Protein AF-A0A534QCD4-F1 (afdb_monomer_lite)

Structure (mmCIF, N/CA/C/O backbone):
data_AF-A0A534QCD4-F1
#
_entry.id   AF-A0A534QCD4-F1
#
loop_
_atom_site.group_PDB
_atom_site.id
_atom_site.type_symbol
_atom_site.label_atom_id
_atom_site.label_alt_id
_atom_site.label_comp_id
_atom_site.label_asym_id
_atom_site.label_entity_id
_atom_site.label_seq_id
_atom_site.pdbx_PDB_ins_code
_atom_site.Cartn_x
_atom_site.Cartn_y
_atom_site.Cartn_z
_atom_site.occupancy
_atom_site.B_iso_or_equiv
_atom_site.auth_seq_id
_atom_site.auth_comp_id
_atom_site.auth_asym_id
_atom_site.auth_atom_id
_atom_site.pdbx_PDB_model_num
ATOM 1 N N . MET A 1 1 ? -9.495 -13.704 -0.890 1.00 83.25 1 MET A N 1
ATOM 2 C CA . MET A 1 1 ? -10.058 -12.850 -1.967 1.00 83.25 1 MET A CA 1
ATOM 3 C C . MET A 1 1 ? -9.094 -12.820 -3.148 1.00 83.25 1 MET A C 1
ATOM 5 O O . MET A 1 1 ? -7.897 -12.696 -2.903 1.00 83.25 1 MET A O 1
ATOM 9 N N . ASP A 1 2 ? -9.576 -12.937 -4.387 1.00 89.25 2 ASP A N 1
ATOM 10 C CA . ASP A 1 2 ? -8.718 -12.873 -5.585 1.00 89.25 2 ASP A CA 1
ATOM 11 C C . ASP A 1 2 ? -8.268 -11.439 -5.867 1.00 89.25 2 ASP A C 1
ATOM 13 O O . ASP A 1 2 ? -8.941 -10.488 -5.475 1.00 89.25 2 ASP A O 1
ATOM 17 N N . THR A 1 3 ? -7.109 -11.263 -6.497 1.00 93.19 3 THR A N 1
ATOM 18 C CA . THR A 1 3 ? -6.579 -9.933 -6.830 1.00 93.19 3 THR A CA 1
ATOM 19 C C . THR A 1 3 ? -7.400 -9.290 -7.950 1.00 93.19 3 THR A C 1
ATOM 21 O O . THR A 1 3 ? -7.824 -9.956 -8.890 1.00 93.19 3 THR A O 1
ATOM 24 N N . HIS A 1 4 ? -7.664 -7.986 -7.848 1.00 93.94 4 HIS A N 1
ATOM 25 C CA . HIS A 1 4 ? -8.436 -7.267 -8.856 1.00 93.94 4 HIS A CA 1
ATOM 26 C C . HIS A 1 4 ? -7.704 -7.271 -10.216 1.00 93.94 4 HIS A C 1
ATOM 28 O O . HIS A 1 4 ? -6.524 -6.906 -10.253 1.00 93.94 4 HIS A O 1
ATOM 34 N N . PRO A 1 5 ? -8.386 -7.537 -11.352 1.00 93.44 5 PRO A N 1
ATOM 35 C CA . PRO A 1 5 ? -7.742 -7.691 -12.664 1.00 93.44 5 PRO A CA 1
ATOM 36 C C . PRO A 1 5 ? -6.856 -6.516 -13.096 1.00 93.44 5 PRO A C 1
ATOM 38 O O . PRO A 1 5 ? -5.849 -6.701 -13.772 1.00 93.44 5 PRO A O 1
ATOM 41 N N . LEU A 1 6 ? -7.212 -5.287 -12.709 1.00 93.25 6 LEU A N 1
ATOM 42 C CA . LEU A 1 6 ? -6.382 -4.103 -12.963 1.00 93.25 6 LEU A CA 1
ATOM 43 C C . LEU A 1 6 ? -4.993 -4.199 -12.308 1.00 93.25 6 LEU A C 1
ATOM 45 O O . LEU A 1 6 ? -4.007 -3.803 -12.921 1.00 93.25 6 LEU A O 1
ATOM 49 N N . ILE A 1 7 ? -4.909 -4.719 -11.081 1.00 95.31 7 ILE A N 1
ATOM 50 C CA . ILE A 1 7 ? -3.637 -4.883 -10.369 1.00 95.31 7 ILE A CA 1
ATOM 51 C C . ILE A 1 7 ? -2.776 -5.913 -11.107 1.00 95.31 7 ILE A C 1
ATOM 53 O O . ILE A 1 7 ? -1.597 -5.656 -11.346 1.00 95.31 7 ILE A O 1
ATOM 57 N N . ASP A 1 8 ? -3.375 -7.028 -11.532 1.00 94.25 8 ASP A N 1
ATOM 58 C CA . ASP A 1 8 ? -2.671 -8.068 -12.288 1.00 94.25 8 ASP A CA 1
ATOM 59 C C . ASP A 1 8 ? -2.169 -7.546 -13.637 1.00 94.25 8 ASP A C 1
ATOM 61 O O . ASP A 1 8 ? -1.022 -7.798 -14.002 1.00 94.25 8 ASP A O 1
ATOM 65 N N . ARG A 1 9 ? -2.972 -6.740 -14.349 1.00 93.69 9 ARG A N 1
ATOM 66 C CA . ARG A 1 9 ? -2.535 -6.073 -15.588 1.00 93.69 9 ARG A CA 1
ATOM 67 C C . ARG A 1 9 ? -1.355 -5.133 -15.353 1.00 93.69 9 ARG A C 1
ATOM 69 O O . ARG A 1 9 ? -0.416 -5.139 -16.144 1.00 93.69 9 ARG A O 1
ATOM 76 N N . ILE A 1 10 ? -1.381 -4.342 -14.278 1.00 94.31 10 ILE A N 1
ATOM 77 C CA . ILE A 1 10 ? -0.271 -3.444 -13.919 1.00 94.31 10 ILE A CA 1
ATOM 78 C C . ILE A 1 10 ? 0.995 -4.254 -13.620 1.00 94.31 10 ILE A C 1
ATOM 80 O O . ILE A 1 10 ? 2.059 -3.931 -14.143 1.00 94.31 10 ILE A O 1
ATOM 84 N N . ALA A 1 11 ? 0.887 -5.308 -12.809 1.00 94.50 11 ALA A N 1
ATOM 85 C CA . ALA A 1 11 ? 2.018 -6.163 -12.463 1.00 94.50 11 ALA A CA 1
ATOM 86 C C . ALA A 1 11 ? 2.599 -6.861 -13.704 1.00 94.50 11 ALA A C 1
ATOM 88 O O . ALA A 1 11 ? 3.801 -6.788 -13.945 1.00 94.50 11 ALA A O 1
ATOM 89 N N . ALA A 1 12 ? 1.752 -7.461 -14.545 1.00 93.19 12 ALA A N 1
ATOM 90 C CA . ALA A 1 12 ? 2.178 -8.106 -15.785 1.00 93.19 12 ALA A CA 1
ATOM 91 C C . ALA A 1 12 ? 2.895 -7.126 -16.727 1.00 93.19 12 ALA A C 1
ATOM 93 O O . ALA A 1 12 ? 3.955 -7.442 -17.264 1.00 93.19 12 ALA A O 1
ATOM 94 N N . ALA A 1 13 ? 2.355 -5.916 -16.880 1.00 92.81 13 ALA A N 1
ATOM 95 C CA . ALA A 1 13 ? 2.957 -4.893 -17.719 1.00 92.81 13 ALA A CA 1
ATOM 96 C C . ALA A 1 13 ? 4.320 -4.419 -17.188 1.00 92.81 13 ALA A C 1
ATOM 98 O O . ALA A 1 13 ? 5.262 -4.255 -17.956 1.00 92.81 13 ALA A O 1
ATOM 99 N N . LEU A 1 14 ? 4.459 -4.237 -15.872 1.00 92.25 14 LEU A N 1
ATOM 100 C CA . LEU A 1 14 ? 5.733 -3.852 -15.260 1.00 92.25 14 LEU A CA 1
ATOM 101 C C . LEU A 1 14 ? 6.776 -4.972 -15.332 1.00 92.25 14 LEU A C 1
ATOM 103 O O . LEU A 1 14 ? 7.941 -4.695 -15.611 1.00 92.25 14 LEU A O 1
ATOM 107 N N . ALA A 1 15 ? 6.360 -6.224 -15.132 1.00 91.44 15 ALA A N 1
ATOM 108 C CA . ALA A 1 15 ? 7.228 -7.392 -15.253 1.00 91.44 15 ALA A CA 1
ATOM 109 C C . ALA A 1 15 ? 7.787 -7.573 -16.675 1.00 91.44 15 ALA A C 1
ATOM 111 O O . ALA A 1 15 ? 8.872 -8.125 -16.836 1.00 91.44 15 ALA A O 1
ATOM 112 N N . ALA A 1 16 ? 7.080 -7.089 -17.701 1.00 90.38 16 ALA A N 1
ATOM 113 C CA . ALA A 1 16 ? 7.563 -7.094 -19.081 1.00 90.38 16 ALA A CA 1
ATOM 114 C C . ALA A 1 16 ? 8.621 -6.009 -19.367 1.00 90.38 16 ALA A C 1
ATOM 116 O O . ALA A 1 16 ? 9.367 -6.126 -20.336 1.00 90.38 16 ALA A O 1
ATOM 117 N N . ILE A 1 17 ? 8.691 -4.955 -18.545 1.00 89.38 17 ILE A N 1
ATOM 118 C CA . ILE A 1 17 ? 9.513 -3.760 -18.803 1.00 89.38 17 ILE A CA 1
ATOM 119 C C . ILE A 1 17 ? 10.832 -3.777 -18.022 1.00 89.38 17 ILE A C 1
ATOM 121 O O . ILE A 1 17 ? 11.823 -3.204 -18.476 1.00 89.38 17 ILE A O 1
ATOM 125 N N . ALA A 1 18 ? 10.866 -4.400 -16.843 1.00 88.00 18 ALA A N 1
ATOM 126 C CA . ALA A 1 18 ? 12.051 -4.405 -15.994 1.00 88.00 18 ALA A CA 1
ATOM 127 C C . ALA A 1 18 ? 12.265 -5.744 -15.294 1.00 88.00 18 ALA A C 1
ATOM 129 O O . ALA A 1 18 ? 11.319 -6.435 -14.916 1.00 88.00 18 ALA A O 1
ATOM 130 N N . ALA A 1 19 ? 13.540 -6.072 -15.079 1.00 91.75 19 ALA A N 1
ATOM 131 C CA . ALA A 1 19 ? 13.917 -7.208 -14.258 1.00 91.75 19 ALA A CA 1
ATOM 132 C C . ALA A 1 19 ? 13.431 -7.003 -12.808 1.00 91.75 19 ALA A C 1
ATOM 134 O O . ALA A 1 19 ? 13.506 -5.884 -12.290 1.00 91.75 19 ALA A O 1
ATOM 135 N N . PRO A 1 20 ? 12.944 -8.065 -12.146 1.00 94.31 20 PRO A N 1
ATOM 136 C CA . PRO A 1 20 ? 12.496 -7.978 -10.766 1.00 94.31 20 PRO A CA 1
ATOM 137 C C . PRO A 1 20 ? 13.683 -7.715 -9.837 1.00 94.31 20 PRO A C 1
ATOM 139 O O . PRO A 1 20 ? 14.678 -8.438 -9.860 1.00 94.31 20 PRO A O 1
ATOM 142 N N . GLU A 1 21 ? 13.544 -6.716 -8.974 1.00 96.25 21 GLU A N 1
ATOM 143 C CA . GLU A 1 21 ? 14.494 -6.436 -7.900 1.00 96.25 21 GLU A CA 1
ATOM 144 C C . GLU A 1 21 ? 13.941 -6.963 -6.575 1.00 96.25 21 GLU A C 1
ATOM 146 O O . GLU A 1 21 ? 12.763 -6.719 -6.296 1.00 96.25 21 GLU A O 1
ATOM 151 N N . PRO A 1 22 ? 14.742 -7.671 -5.757 1.00 97.19 22 PRO A N 1
ATOM 152 C CA . PRO A 1 22 ? 14.304 -8.161 -4.457 1.00 97.19 22 PRO A CA 1
ATOM 153 C C . PRO A 1 22 ? 13.880 -7.030 -3.524 1.00 97.19 22 PRO A C 1
ATOM 155 O O . PRO A 1 22 ? 14.506 -5.970 -3.470 1.00 97.19 22 PRO A O 1
ATOM 158 N N . ILE A 1 23 ? 12.821 -7.292 -2.768 1.00 97.00 23 ILE A N 1
ATOM 159 C CA . ILE A 1 23 ? 12.240 -6.360 -1.811 1.00 97.00 23 ILE A CA 1
ATOM 160 C C . ILE A 1 23 ? 12.013 -7.079 -0.494 1.00 97.00 23 ILE A C 1
ATOM 162 O O . ILE A 1 23 ? 11.501 -8.203 -0.481 1.00 97.00 23 ILE A O 1
ATOM 166 N N . GLU A 1 24 ? 12.322 -6.387 0.596 1.00 98.12 24 GLU A N 1
ATOM 167 C CA . GLU A 1 24 ? 12.063 -6.847 1.953 1.00 98.12 24 GLU A CA 1
ATOM 168 C C . GLU A 1 24 ? 11.075 -5.916 2.668 1.00 98.12 24 GLU A C 1
ATOM 170 O O . GLU A 1 24 ? 11.197 -4.694 2.612 1.00 98.12 24 GLU A O 1
ATOM 175 N N . LEU A 1 25 ? 10.077 -6.494 3.331 1.00 97.81 25 LEU A N 1
ATOM 176 C CA . LEU A 1 25 ? 9.098 -5.822 4.174 1.00 97.81 25 LEU A CA 1
ATOM 177 C C . LEU A 1 25 ? 9.443 -6.109 5.637 1.00 97.81 25 LEU A C 1
ATOM 179 O O . LEU A 1 25 ? 9.423 -7.258 6.077 1.00 97.81 25 LEU A O 1
ATOM 183 N N . ARG A 1 26 ? 9.714 -5.054 6.405 1.00 96.94 26 ARG A N 1
ATOM 184 C CA . ARG A 1 26 ? 10.042 -5.133 7.834 1.00 96.94 26 ARG A CA 1
ATOM 185 C C . ARG A 1 26 ? 9.135 -4.230 8.637 1.00 96.94 26 ARG A C 1
ATOM 187 O O . ARG A 1 26 ? 8.829 -3.129 8.199 1.00 96.94 26 ARG A O 1
ATOM 194 N N . GLY A 1 27 ? 8.742 -4.657 9.829 1.00 96.94 27 GLY A N 1
ATOM 195 C CA . GLY A 1 27 ? 7.917 -3.843 10.713 1.00 96.94 27 GLY A CA 1
ATOM 196 C C . GLY A 1 27 ? 7.377 -4.630 11.893 1.00 96.94 27 GLY A C 1
ATOM 197 O O . GLY A 1 27 ? 7.728 -5.791 12.096 1.00 96.94 27 GLY A O 1
ATOM 198 N N . GLY A 1 28 ? 6.511 -3.985 12.664 1.00 97.38 28 GLY A N 1
ATOM 199 C CA . GLY A 1 28 ? 5.898 -4.590 13.837 1.00 97.38 28 GLY A CA 1
ATOM 200 C C . GLY A 1 28 ? 4.573 -3.945 14.209 1.00 97.38 28 GLY A C 1
ATOM 201 O O . GLY A 1 28 ? 4.281 -2.807 13.826 1.00 97.38 28 GLY A O 1
ATOM 202 N N . TRP A 1 29 ? 3.779 -4.699 14.966 1.00 97.19 29 TRP A N 1
ATOM 203 C CA . TRP A 1 29 ? 2.556 -4.200 15.576 1.00 97.19 29 TRP A CA 1
ATOM 204 C C . TRP A 1 29 ? 2.864 -3.326 16.790 1.00 97.19 29 TRP A C 1
ATOM 206 O O . TRP A 1 29 ? 3.824 -3.533 17.530 1.00 97.19 29 TRP A O 1
ATOM 216 N N . SER A 1 30 ? 2.016 -2.330 16.982 1.00 95.94 30 SER A N 1
ATOM 217 C CA . SER A 1 30 ? 1.975 -1.469 18.149 1.00 95.94 30 SER A CA 1
ATOM 218 C C . SER A 1 30 ? 0.520 -1.187 18.478 1.00 95.94 30 SER A C 1
ATOM 220 O O . SER A 1 30 ? -0.316 -1.049 17.581 1.00 95.94 30 SER A O 1
ATOM 222 N N . ARG A 1 31 ? 0.229 -1.082 19.770 1.00 94.25 31 ARG A N 1
ATOM 223 C CA . ARG A 1 31 ? -1.114 -0.844 20.281 1.00 94.25 31 ARG A CA 1
ATOM 224 C C . ARG A 1 31 ? -1.119 0.362 21.194 1.00 94.25 31 ARG A C 1
ATOM 226 O O . ARG A 1 31 ? -0.244 0.522 22.040 1.00 94.25 31 ARG A O 1
ATOM 233 N N . SER A 1 32 ? -2.140 1.188 21.041 1.00 93.38 32 SER A N 1
ATOM 234 C CA . SER A 1 32 ? -2.407 2.316 21.922 1.00 93.38 32 SER A CA 1
ATOM 235 C C . SER A 1 32 ? -3.900 2.447 22.178 1.00 93.38 32 SER A C 1
ATOM 237 O O . SER A 1 32 ? -4.727 1.970 21.405 1.00 93.38 32 SER A O 1
ATOM 239 N N . MET A 1 33 ? -4.244 3.117 23.267 1.00 92.31 33 MET A N 1
ATOM 240 C CA . MET A 1 33 ? -5.615 3.480 23.588 1.00 92.31 33 MET A CA 1
ATOM 241 C C . MET A 1 33 ? -5.674 4.994 23.708 1.00 92.31 33 MET A C 1
ATOM 243 O O . MET A 1 33 ? -4.797 5.605 24.323 1.00 92.31 33 MET A O 1
ATOM 247 N N . ARG A 1 34 ? -6.692 5.604 23.113 1.00 91.12 34 ARG A N 1
ATOM 248 C CA . ARG A 1 34 ? -6.926 7.043 23.216 1.00 91.12 34 ARG A CA 1
ATOM 249 C C . ARG A 1 34 ? -8.380 7.319 23.523 1.00 91.12 34 ARG A C 1
ATOM 251 O O . ARG A 1 34 ? -9.261 6.537 23.186 1.00 91.12 34 ARG A O 1
ATO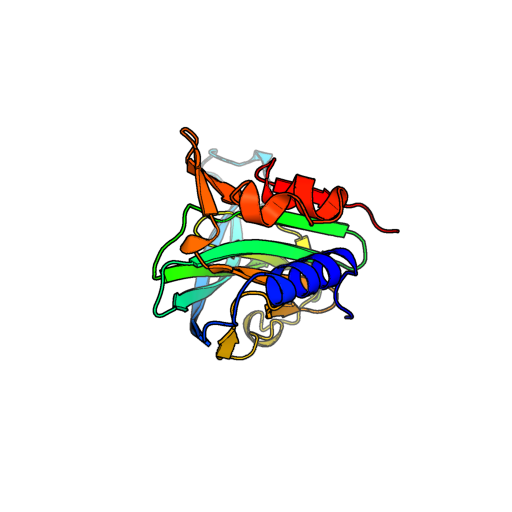M 258 N N . ARG A 1 35 ? -8.630 8.484 24.102 1.00 88.69 35 ARG A N 1
ATOM 259 C CA . ARG A 1 35 ? -9.977 8.971 24.363 1.00 88.69 35 ARG A CA 1
ATOM 260 C C . ARG A 1 35 ? -10.422 9.908 23.245 1.00 88.69 35 ARG A C 1
ATOM 262 O O . ARG A 1 35 ? -9.634 10.714 22.751 1.00 88.69 35 ARG A O 1
ATOM 269 N N . THR A 1 36 ? -11.676 9.807 22.837 1.00 87.56 36 THR A N 1
ATOM 270 C CA . THR A 1 36 ? -12.301 10.692 21.852 1.00 87.56 36 THR A CA 1
ATOM 271 C C . THR A 1 36 ? -13.696 11.106 22.311 1.00 87.56 36 THR A C 1
ATOM 273 O O . THR A 1 36 ? -14.213 10.574 23.294 1.00 87.56 36 THR A O 1
ATOM 276 N N . TYR A 1 37 ? -14.291 12.095 21.649 1.00 85.38 37 TYR A N 1
ATOM 277 C CA . TYR A 1 37 ? -15.681 12.459 21.910 1.00 85.38 37 TYR A CA 1
ATOM 278 C C . TYR A 1 37 ? -16.601 11.362 21.395 1.00 85.38 37 TYR A C 1
ATOM 280 O O . TYR A 1 37 ? -16.338 10.778 20.343 1.00 85.38 37 TYR A O 1
ATOM 288 N N . ARG A 1 38 ? -17.673 11.078 22.135 1.00 83.25 38 ARG A N 1
ATOM 289 C CA . ARG A 1 38 ? -18.651 10.084 21.691 1.00 83.25 38 ARG A CA 1
ATOM 290 C C . ARG A 1 38 ? -19.369 10.556 20.429 1.00 83.25 38 ARG A C 1
ATOM 292 O O . ARG A 1 38 ? -19.560 9.761 19.516 1.00 83.25 38 ARG A O 1
ATOM 299 N N . ASP A 1 39 ? -19.666 11.852 20.363 1.00 80.50 39 ASP A N 1
ATOM 300 C CA . ASP A 1 39 ? -20.372 12.472 19.251 1.00 80.50 39 ASP A CA 1
ATOM 301 C C . ASP A 1 39 ? -19.536 13.568 18.583 1.00 80.50 39 ASP A C 1
ATOM 303 O O . ASP A 1 39 ? -18.861 14.372 19.234 1.00 80.50 39 ASP A O 1
ATOM 307 N N . ALA A 1 40 ? -19.628 13.652 17.253 1.00 79.81 40 ALA A N 1
ATOM 308 C CA . ALA A 1 40 ? -18.915 14.661 16.469 1.00 79.81 40 ALA A CA 1
ATOM 309 C C . ALA A 1 40 ? -19.306 16.102 16.854 1.00 79.81 40 ALA A C 1
ATOM 311 O O . ALA A 1 40 ? -18.480 17.008 16.764 1.00 79.81 40 ALA A O 1
ATOM 312 N N . SER A 1 41 ? -20.540 16.310 17.331 1.00 82.50 41 SER A N 1
ATOM 313 C CA . SER A 1 41 ? -21.045 17.609 17.802 1.00 82.50 41 SER A CA 1
ATOM 314 C C . SER A 1 41 ? -20.310 18.148 19.033 1.00 82.50 41 SER A C 1
ATOM 316 O O . SER A 1 41 ? -20.408 19.335 19.329 1.00 82.50 41 SER A O 1
ATOM 318 N N . GLN A 1 42 ? -19.564 17.301 19.745 1.00 79.88 42 GLN A N 1
ATOM 319 C CA . GLN A 1 42 ? -18.848 17.664 20.969 1.00 79.88 42 GLN A CA 1
ATOM 320 C C . GLN A 1 42 ? -17.383 18.026 20.714 1.00 79.88 42 GLN A C 1
ATOM 322 O O . GLN A 1 42 ? -16.677 18.425 21.646 1.00 79.88 42 GLN A O 1
ATOM 327 N N . ALA A 1 43 ? -16.910 17.886 19.472 1.00 80.38 43 ALA A N 1
ATOM 328 C CA . ALA A 1 43 ? -15.531 18.163 19.104 1.00 80.38 43 ALA A CA 1
ATOM 329 C C . ALA A 1 43 ? -15.123 19.588 19.519 1.00 80.38 43 ALA A C 1
ATOM 331 O O . ALA A 1 43 ? -15.700 20.576 19.075 1.00 80.38 43 ALA A O 1
ATOM 332 N N . GLY A 1 44 ? -14.115 19.686 20.392 1.00 80.50 44 GLY A N 1
ATOM 333 C CA . GLY A 1 44 ? -13.578 20.962 20.880 1.00 80.50 44 GLY A CA 1
ATOM 334 C C . GLY A 1 44 ? -14.314 21.574 22.077 1.00 80.50 44 GLY A C 1
ATOM 335 O O . GLY A 1 44 ? -13.872 22.602 22.578 1.00 80.50 44 GLY A O 1
ATOM 336 N N . SER A 1 45 ? -15.381 20.943 22.578 1.00 82.56 45 SER A N 1
ATOM 337 C CA . SER A 1 45 ? -16.131 21.445 23.741 1.00 82.56 45 SER A CA 1
ATOM 338 C C . SER A 1 45 ? -15.387 21.296 25.075 1.00 82.56 45 SER A C 1
ATOM 340 O O . SER A 1 45 ? -15.707 21.983 26.040 1.00 82.56 45 SER A O 1
ATOM 342 N N . GLY A 1 46 ? -14.424 20.371 25.159 1.00 81.38 46 GLY A N 1
ATOM 343 C CA . GLY A 1 46 ? -13.747 19.996 26.405 1.00 81.38 46 GLY A CA 1
ATOM 344 C C . GLY A 1 46 ? -14.624 19.197 27.377 1.00 81.38 46 GLY A C 1
ATOM 345 O O . GLY A 1 46 ? -14.125 18.736 28.402 1.00 81.38 46 GLY A O 1
ATOM 346 N N . ALA A 1 47 ? -15.905 18.994 27.055 1.00 79.25 47 ALA A N 1
ATOM 347 C CA . ALA A 1 47 ? -16.881 18.309 27.889 1.00 79.25 47 ALA A CA 1
ATOM 348 C C . ALA A 1 47 ? -17.300 16.974 27.256 1.00 79.25 47 ALA A C 1
ATOM 350 O O . ALA A 1 47 ? -17.466 16.861 26.043 1.00 79.25 47 ALA A O 1
ATOM 351 N N . GLY A 1 48 ? -17.455 15.943 28.089 1.00 80.81 48 GLY A N 1
ATOM 352 C CA . GLY A 1 48 ? -17.903 14.623 27.646 1.00 80.81 48 GLY A CA 1
ATOM 353 C C . GLY A 1 48 ? -19.394 14.575 27.254 1.00 80.81 48 GLY A C 1
ATOM 354 O O . GLY A 1 48 ? -20.064 15.607 27.219 1.00 80.81 48 GLY A O 1
ATOM 355 N N . PRO A 1 49 ? -19.952 13.372 27.008 1.00 86.00 49 PRO A N 1
ATOM 356 C CA . PRO A 1 49 ? -19.312 12.066 27.166 1.00 86.00 49 PRO A CA 1
ATOM 357 C C . PRO A 1 49 ? -18.145 11.79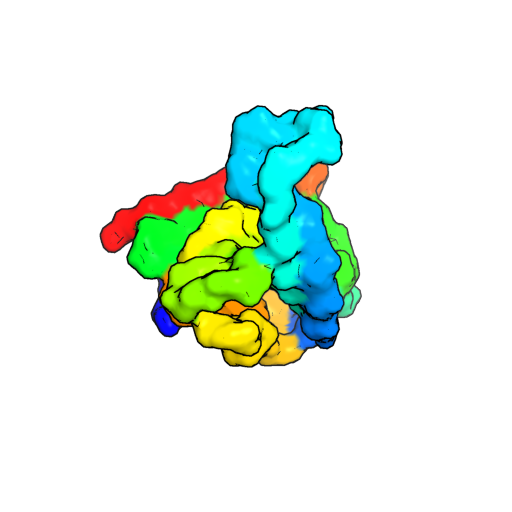2 26.215 1.00 86.00 49 PRO A C 1
ATOM 359 O O . PRO A 1 49 ? -18.149 12.154 25.042 1.00 86.00 49 PRO A O 1
ATOM 362 N N . PHE A 1 50 ? -17.158 11.080 26.748 1.00 86.69 50 PHE A N 1
ATOM 363 C CA . PHE A 1 50 ? -16.050 10.540 25.977 1.00 86.69 50 PHE A CA 1
ATOM 364 C C . PHE A 1 50 ? -16.251 9.042 25.718 1.00 86.69 50 PHE A C 1
ATOM 366 O O . PHE A 1 50 ? -17.001 8.365 26.428 1.00 86.69 50 PHE A O 1
ATOM 373 N N . ALA A 1 51 ? -15.561 8.533 24.706 1.00 86.69 51 ALA A N 1
ATOM 374 C CA . ALA A 1 51 ? -15.425 7.119 24.403 1.00 86.69 51 ALA A CA 1
ATOM 375 C C . ALA A 1 51 ? -13.941 6.782 24.250 1.00 86.69 51 ALA A C 1
ATOM 377 O O . ALA A 1 51 ? -13.155 7.611 23.782 1.00 86.69 51 ALA A O 1
ATOM 378 N N . ASP A 1 52 ? -13.556 5.575 24.643 1.00 90.12 52 ASP A N 1
ATOM 379 C CA . ASP A 1 52 ? -12.197 5.105 24.426 1.00 90.12 52 ASP A CA 1
ATOM 380 C C . ASP A 1 52 ? -12.114 4.347 23.097 1.00 90.12 52 ASP A C 1
ATOM 382 O O . ASP A 1 52 ? -13.026 3.615 22.715 1.00 90.12 52 ASP A O 1
ATOM 386 N N . VAL A 1 53 ? -11.014 4.543 22.383 1.00 90.44 53 VAL A N 1
ATOM 387 C CA . VAL A 1 53 ? -10.712 3.932 21.090 1.00 90.44 53 VAL A CA 1
ATOM 388 C C . VAL A 1 53 ? -9.403 3.176 21.230 1.00 90.44 53 VAL A C 1
ATOM 390 O O . VAL A 1 53 ? -8.403 3.714 21.711 1.00 90.44 53 VAL A O 1
ATOM 393 N N . VAL A 1 54 ? -9.423 1.920 20.810 1.00 92.00 54 VAL A N 1
ATOM 394 C CA . VAL A 1 54 ? -8.240 1.092 20.635 1.00 92.00 54 VAL A CA 1
ATOM 395 C C . VAL A 1 54 ? -7.721 1.335 19.227 1.00 92.00 54 VAL A C 1
ATOM 397 O O . VAL A 1 54 ? -8.417 1.082 18.243 1.00 92.00 54 VAL A O 1
ATOM 400 N N . ASP A 1 55 ? -6.486 1.813 19.147 1.00 93.38 55 ASP A N 1
ATOM 401 C CA . ASP A 1 55 ? -5.766 1.965 17.897 1.00 93.38 55 ASP A CA 1
ATOM 402 C C . ASP A 1 55 ? -4.650 0.921 17.832 1.00 93.38 55 ASP A C 1
ATOM 404 O O . ASP A 1 55 ? -3.803 0.823 18.727 1.00 93.38 55 ASP A O 1
ATOM 408 N N . VAL A 1 56 ? -4.633 0.163 16.747 1.00 95.38 56 VAL A N 1
ATOM 409 C CA . VAL A 1 56 ? -3.611 -0.832 16.444 1.00 95.38 56 VAL A CA 1
ATOM 410 C C . VAL A 1 56 ? -2.943 -0.447 15.136 1.00 95.38 56 VAL A C 1
ATOM 412 O O . VAL A 1 56 ? -3.614 -0.184 14.139 1.00 95.38 56 VAL A O 1
ATOM 415 N N . TYR A 1 57 ? -1.614 -0.421 15.139 1.00 96.38 57 TYR A N 1
ATOM 416 C CA . TYR A 1 57 ? -0.811 -0.041 13.986 1.00 96.38 57 TYR A CA 1
ATOM 417 C C . TYR A 1 57 ? 0.243 -1.096 13.712 1.00 96.38 57 TYR A C 1
ATOM 419 O O . TYR A 1 57 ? 1.082 -1.357 14.572 1.00 96.38 57 TYR A O 1
ATOM 427 N N . TRP A 1 58 ? 0.273 -1.613 12.492 1.00 98.00 58 TRP A N 1
ATOM 428 C CA . TRP A 1 58 ? 1.485 -2.203 11.954 1.00 98.00 58 TRP A CA 1
ATOM 429 C C . TRP A 1 58 ? 2.264 -1.095 11.262 1.00 98.00 58 TRP A C 1
ATOM 431 O O . TRP A 1 58 ? 1.763 -0.472 10.321 1.00 98.00 58 TRP A O 1
ATOM 441 N N . LYS A 1 59 ? 3.471 -0.813 11.747 1.00 97.50 59 LYS A N 1
ATOM 442 C CA . LYS A 1 59 ? 4.367 0.177 11.146 1.00 97.50 59 LYS A CA 1
ATOM 443 C C . LYS A 1 59 ? 5.624 -0.514 10.676 1.00 97.50 59 LYS A C 1
ATOM 445 O O . LYS A 1 59 ? 6.252 -1.263 11.423 1.00 97.50 59 LYS A O 1
ATOM 450 N N . GLY A 1 60 ? 5.993 -0.219 9.445 1.00 97.00 60 GLY A N 1
ATOM 451 C CA . GLY A 1 60 ? 7.137 -0.831 8.821 1.00 97.00 60 GLY A CA 1
ATOM 452 C C . GLY A 1 60 ? 7.647 -0.044 7.637 1.00 97.00 60 GLY A C 1
ATOM 453 O O . GLY A 1 60 ? 7.272 1.107 7.395 1.00 97.00 60 GLY A O 1
ATOM 454 N N . ALA A 1 61 ? 8.513 -0.697 6.889 1.00 97.38 61 ALA A N 1
ATOM 455 C CA . ALA A 1 61 ? 9.046 -0.191 5.657 1.00 97.38 61 ALA A CA 1
ATOM 456 C C . ALA A 1 61 ? 9.308 -1.321 4.673 1.00 97.38 61 ALA A C 1
ATOM 458 O O . ALA A 1 61 ? 9.557 -2.469 5.039 1.00 97.38 61 ALA A O 1
ATOM 459 N N . VAL A 1 62 ? 9.257 -0.935 3.413 1.00 96.56 62 VAL A N 1
ATOM 460 C CA . VAL A 1 62 ? 9.710 -1.716 2.278 1.00 96.56 62 VAL A CA 1
ATOM 461 C C . VAL A 1 62 ? 11.102 -1.211 1.917 1.00 96.56 62 VAL A C 1
ATOM 463 O O . VAL A 1 62 ? 11.273 -0.013 1.683 1.00 96.56 62 VAL A O 1
ATOM 466 N N . GLU A 1 63 ? 12.067 -2.120 1.870 1.00 97.06 63 GLU A N 1
ATOM 467 C CA . GLU A 1 63 ? 13.478 -1.864 1.585 1.00 97.06 63 GLU A CA 1
ATOM 468 C C . GLU A 1 63 ? 13.883 -2.536 0.268 1.00 97.06 63 GLU A C 1
ATOM 470 O O . GLU A 1 63 ? 13.448 -3.648 -0.049 1.00 97.06 63 GLU A O 1
ATOM 475 N N . CYS A 1 64 ? 14.714 -1.849 -0.514 1.00 96.44 64 CYS A N 1
ATOM 476 C CA . CYS A 1 64 ? 15.275 -2.362 -1.758 1.00 96.44 64 CYS A CA 1
ATOM 477 C C . CYS A 1 64 ? 16.683 -1.789 -1.978 1.00 96.44 64 CYS A C 1
ATOM 479 O O . CYS A 1 64 ? 17.015 -0.710 -1.486 1.00 96.44 64 CYS A O 1
ATOM 481 N N . ALA A 1 65 ? 17.519 -2.509 -2.730 1.00 96.06 65 ALA A N 1
ATOM 482 C CA . ALA A 1 65 ? 18.877 -2.067 -3.047 1.00 96.06 65 ALA A CA 1
ATOM 483 C C . ALA A 1 65 ? 18.904 -0.829 -3.962 1.00 96.06 65 ALA A C 1
ATOM 485 O O . ALA A 1 65 ? 19.891 -0.094 -3.968 1.00 96.06 65 ALA A O 1
ATOM 486 N N . GLN A 1 66 ? 17.836 -0.594 -4.729 1.00 95.56 66 GLN A N 1
ATOM 487 C CA . GLN A 1 66 ? 17.653 0.611 -5.534 1.00 95.56 66 GLN A CA 1
ATOM 488 C C . GLN A 1 66 ? 16.442 1.412 -5.051 1.00 95.56 66 GLN A C 1
ATOM 490 O O . GLN A 1 66 ? 15.527 0.856 -4.440 1.00 95.56 66 GLN A O 1
ATOM 495 N N . PRO A 1 67 ? 16.396 2.729 -5.330 1.00 97.25 67 PRO A N 1
ATOM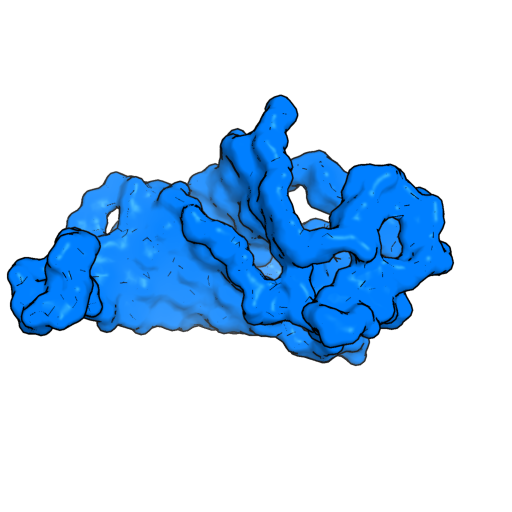 496 C CA . PRO A 1 67 ? 15.228 3.527 -5.008 1.00 97.25 67 PRO A CA 1
ATOM 497 C C . PRO A 1 67 ? 13.978 2.972 -5.688 1.00 97.25 67 PRO A C 1
ATOM 499 O O . PRO A 1 67 ? 13.975 2.762 -6.898 1.00 97.25 67 PRO A O 1
ATOM 502 N N . ILE A 1 68 ? 12.898 2.814 -4.934 1.00 97.56 68 ILE A N 1
ATOM 503 C CA . ILE A 1 68 ? 11.600 2.334 -5.409 1.00 97.56 68 ILE A CA 1
ATOM 504 C C . ILE A 1 68 ? 10.509 3.357 -5.101 1.00 97.56 68 ILE A C 1
ATOM 506 O O . ILE A 1 68 ? 10.558 4.060 -4.093 1.00 97.56 68 ILE A O 1
ATOM 510 N N . ALA A 1 69 ? 9.506 3.436 -5.969 1.00 97.75 69 ALA A N 1
ATOM 511 C CA . ALA A 1 69 ? 8.209 4.042 -5.662 1.00 97.75 69 ALA A CA 1
ATOM 512 C C . ALA A 1 69 ? 7.124 2.967 -5.799 1.00 97.75 69 ALA A C 1
ATOM 514 O O . ALA A 1 69 ? 7.412 1.847 -6.213 1.00 97.75 69 ALA A O 1
ATOM 515 N N . GLY A 1 70 ? 5.869 3.274 -5.494 1.00 97.00 70 GLY A N 1
ATOM 516 C CA . GLY A 1 70 ? 4.816 2.286 -5.681 1.00 97.00 70 GLY A CA 1
ATOM 517 C C . GLY A 1 70 ? 3.424 2.858 -5.772 1.00 97.00 70 GLY A C 1
ATOM 518 O O . GLY A 1 70 ? 3.149 3.983 -5.353 1.00 97.00 70 GLY A O 1
ATOM 519 N N . ILE A 1 71 ? 2.537 2.045 -6.324 1.00 97.94 71 ILE A N 1
ATOM 520 C CA . ILE A 1 71 ? 1.100 2.259 -6.260 1.00 97.94 71 ILE A CA 1
ATOM 521 C C . ILE A 1 71 ? 0.522 1.304 -5.215 1.00 97.94 71 ILE A C 1
ATOM 523 O O . ILE A 1 71 ? 0.783 0.102 -5.226 1.00 97.94 71 ILE A O 1
ATOM 527 N N . ALA A 1 72 ? -0.214 1.878 -4.277 1.00 98.19 72 ALA A N 1
ATOM 528 C CA . ALA A 1 72 ? -0.927 1.186 -3.224 1.00 98.19 72 ALA A CA 1
ATOM 529 C C . ALA A 1 72 ? -2.400 1.074 -3.603 1.00 98.19 72 ALA A C 1
ATOM 531 O O . ALA A 1 72 ? -2.976 2.019 -4.140 1.00 98.19 72 ALA A O 1
ATOM 532 N N . PHE A 1 73 ? -2.999 -0.062 -3.280 1.00 98.19 73 PHE A N 1
ATOM 533 C CA . PHE A 1 73 ? -4.382 -0.401 -3.557 1.00 98.19 73 PHE A CA 1
ATOM 534 C C . PHE A 1 73 ? -5.075 -0.845 -2.276 1.00 98.19 73 PHE A C 1
ATOM 536 O O . PHE A 1 73 ? -4.543 -1.668 -1.534 1.00 98.19 73 PHE A O 1
ATOM 543 N N . LEU A 1 74 ? -6.283 -0.341 -2.060 1.00 98.06 74 LEU A N 1
ATOM 544 C CA . LEU A 1 74 ? -7.234 -0.891 -1.110 1.00 98.06 74 LEU A CA 1
ATOM 545 C C . LEU A 1 74 ? -8.332 -1.581 -1.901 1.00 98.06 74 LEU A C 1
ATOM 547 O O . LEU A 1 74 ? -9.166 -0.920 -2.523 1.00 98.06 74 LEU A O 1
ATOM 551 N N . GLN A 1 75 ? -8.312 -2.904 -1.885 1.00 97.00 75 GLN A N 1
ATOM 552 C CA . GLN A 1 75 ? -9.326 -3.714 -2.527 1.00 97.00 75 GLN A CA 1
ATOM 553 C C . GLN A 1 75 ? -10.352 -4.152 -1.491 1.00 97.00 75 GLN A C 1
ATOM 555 O O . GLN A 1 75 ? -9.994 -4.736 -0.472 1.00 97.00 75 GLN A O 1
ATOM 560 N N . THR A 1 76 ? -11.624 -3.910 -1.776 1.00 94.44 76 THR A N 1
ATOM 561 C CA . THR A 1 76 ? -12.753 -4.478 -1.040 1.00 94.44 76 THR A CA 1
ATOM 562 C C . THR A 1 76 ? -13.589 -5.344 -1.980 1.00 94.44 76 THR A C 1
ATOM 564 O O . THR A 1 76 ? -13.362 -5.366 -3.190 1.00 94.44 76 THR A O 1
ATOM 567 N N . ARG A 1 77 ? -14.619 -6.016 -1.457 1.00 89.88 77 ARG A N 1
ATOM 568 C CA . ARG A 1 77 ? -15.614 -6.711 -2.297 1.00 89.88 77 ARG A CA 1
ATOM 569 C C . ARG A 1 77 ? -16.387 -5.777 -3.244 1.00 89.88 77 ARG A C 1
ATOM 571 O O . ARG A 1 77 ? -17.042 -6.268 -4.152 1.00 89.88 77 ARG A O 1
ATOM 578 N N . ARG A 1 78 ? -16.381 -4.461 -2.997 1.00 88.19 78 ARG A N 1
ATOM 579 C CA . ARG A 1 78 ? -17.222 -3.483 -3.708 1.00 88.19 78 ARG A CA 1
ATOM 580 C C . ARG A 1 78 ? -16.445 -2.381 -4.408 1.00 88.19 78 ARG A C 1
ATOM 582 O O . ARG A 1 78 ? -17.056 -1.619 -5.133 1.00 88.19 78 ARG A O 1
ATOM 589 N N . SER A 1 79 ? -15.156 -2.225 -4.151 1.00 92.38 79 SER A N 1
ATOM 590 C CA . SER A 1 79 ? -14.400 -1.100 -4.691 1.00 92.38 79 SER A CA 1
ATOM 591 C C . SER A 1 79 ? -12.912 -1.386 -4.702 1.00 92.38 79 SER A C 1
ATOM 593 O O . SER A 1 79 ? -12.395 -2.159 -3.890 1.00 92.38 79 SER A O 1
ATOM 595 N N . LEU A 1 80 ? -12.219 -0.699 -5.602 1.00 95.62 80 LEU A N 1
ATOM 596 C CA . LEU A 1 80 ? -10.772 -0.614 -5.610 1.00 95.62 80 LEU A CA 1
ATOM 597 C C . LEU A 1 80 ? -10.360 0.852 -5.501 1.00 95.62 80 LEU A C 1
ATOM 599 O O . LEU A 1 80 ? -10.517 1.618 -6.448 1.00 95.62 80 LEU A O 1
ATOM 603 N N . HIS A 1 81 ? -9.782 1.241 -4.370 1.00 97.06 81 HIS A N 1
ATOM 604 C CA . HIS A 1 81 ? -9.135 2.545 -4.229 1.00 97.06 81 HIS A CA 1
ATOM 605 C C . HIS A 1 81 ? -7.641 2.406 -4.463 1.00 97.06 81 HIS A C 1
ATOM 607 O O . HIS A 1 81 ? -7.055 1.375 -4.140 1.00 97.06 81 HIS A O 1
ATOM 613 N N . TRP A 1 82 ? -7.003 3.446 -4.988 1.00 97.69 82 TRP A N 1
ATOM 614 C CA . TRP A 1 82 ? -5.561 3.433 -5.189 1.00 97.69 82 TRP A CA 1
ATOM 615 C C . TRP A 1 82 ? -4.920 4.799 -4.971 1.00 97.69 82 TRP A C 1
ATOM 617 O O . TRP A 1 82 ? -5.548 5.854 -5.114 1.00 97.69 82 TRP A O 1
ATOM 627 N N . VAL A 1 83 ? -3.635 4.777 -4.625 1.00 97.56 83 VAL A N 1
ATOM 628 C CA . VAL A 1 83 ? -2.810 5.968 -4.430 1.00 97.56 83 VAL A CA 1
ATOM 629 C C . VAL A 1 83 ? -1.361 5.687 -4.816 1.00 97.56 83 VAL A C 1
ATOM 631 O O . VAL A 1 83 ? -0.829 4.610 -4.562 1.00 97.56 83 VAL A O 1
ATOM 634 N N . LYS A 1 84 ? -0.696 6.660 -5.436 1.00 97.88 84 LYS A N 1
ATOM 635 C CA . LYS A 1 84 ? 0.750 6.629 -5.662 1.00 97.88 84 LYS A CA 1
ATOM 636 C C . LYS A 1 84 ? 1.486 7.129 -4.435 1.00 97.88 84 LYS A C 1
ATOM 638 O O . LYS A 1 84 ? 1.138 8.182 -3.905 1.00 97.88 84 LYS A O 1
ATOM 643 N N . SER A 1 85 ? 2.546 6.423 -4.067 1.00 97.44 85 SER A N 1
ATOM 644 C CA . SER A 1 85 ? 3.481 6.842 -3.032 1.00 97.44 85 SER A CA 1
ATOM 645 C C . SER A 1 85 ? 4.130 8.188 -3.363 1.00 97.44 85 SER A C 1
ATOM 647 O O . SER A 1 85 ? 4.085 8.688 -4.496 1.00 97.44 85 SER A O 1
ATOM 649 N N . ARG A 1 86 ? 4.860 8.725 -2.388 1.00 95.00 86 ARG A N 1
ATOM 650 C CA . ARG A 1 86 ? 5.893 9.734 -2.638 1.00 95.00 86 ARG A CA 1
ATOM 651 C C . ARG A 1 86 ? 6.967 9.254 -3.636 1.00 95.00 86 ARG A C 1
ATOM 653 O O . ARG A 1 86 ? 6.990 8.068 -3.984 1.00 95.00 86 ARG A O 1
ATOM 660 N N . PRO A 1 87 ? 7.807 10.178 -4.153 1.00 96.62 87 PRO A N 1
ATOM 661 C CA . PRO A 1 87 ? 8.901 9.852 -5.067 1.00 96.62 87 PRO A CA 1
ATOM 662 C C . PRO A 1 87 ? 9.804 8.719 -4.576 1.00 96.62 87 PRO A C 1
ATOM 664 O O . PRO A 1 87 ? 9.843 8.422 -3.384 1.00 96.62 87 PRO A O 1
ATOM 667 N N . ALA A 1 88 ? 10.529 8.114 -5.519 1.00 97.19 88 ALA A N 1
ATOM 668 C CA . ALA A 1 88 ? 11.321 6.923 -5.256 1.00 97.19 88 ALA A CA 1
ATOM 669 C C . ALA A 1 88 ? 12.359 7.131 -4.141 1.00 97.19 88 ALA A C 1
ATOM 671 O O . ALA A 1 88 ? 13.047 8.151 -4.108 1.00 97.19 88 ALA A O 1
ATOM 672 N N . SER A 1 89 ? 12.472 6.140 -3.261 1.00 97.06 89 SER A N 1
ATOM 673 C CA . SER A 1 89 ? 13.364 6.115 -2.101 1.00 97.06 89 SER A CA 1
ATOM 674 C C . SER A 1 89 ? 13.879 4.691 -1.889 1.00 97.06 89 SER A C 1
ATOM 676 O O . SER A 1 89 ? 13.207 3.739 -2.276 1.00 97.06 89 SER A O 1
ATOM 678 N N . LEU A 1 90 ? 15.052 4.530 -1.269 1.00 96.88 90 LEU A N 1
ATOM 679 C CA . LEU A 1 90 ? 15.572 3.209 -0.867 1.00 96.88 90 LEU A CA 1
ATOM 680 C C . LEU A 1 90 ? 14.663 2.516 0.157 1.00 96.88 90 LEU A C 1
ATOM 682 O O . LEU A 1 90 ? 14.654 1.293 0.273 1.00 96.88 90 LEU A O 1
ATOM 686 N N . GLN A 1 91 ? 13.891 3.322 0.885 1.00 96.31 91 GLN A N 1
ATOM 687 C CA . GLN A 1 91 ? 12.964 2.878 1.905 1.00 96.31 91 GLN A CA 1
ATOM 688 C C . GLN A 1 91 ? 11.627 3.605 1.739 1.00 96.31 91 GLN A C 1
ATOM 690 O O . GLN A 1 91 ? 11.578 4.840 1.713 1.00 96.31 91 GLN A O 1
ATOM 695 N N . LEU A 1 92 ? 10.537 2.844 1.642 1.00 96.81 92 LEU A N 1
ATOM 696 C CA . LEU A 1 92 ? 9.172 3.368 1.640 1.00 96.81 92 LEU A CA 1
ATOM 697 C C . LEU A 1 92 ? 8.456 2.935 2.913 1.00 96.81 92 LEU A C 1
ATOM 699 O O . LEU A 1 92 ? 8.266 1.744 3.143 1.00 96.81 92 LEU A O 1
ATOM 703 N N . GLY A 1 93 ? 8.019 3.904 3.717 1.00 97.81 93 GLY A N 1
ATOM 704 C CA . GLY A 1 93 ? 7.212 3.626 4.903 1.00 97.81 93 GLY A CA 1
ATOM 705 C C . GLY A 1 93 ? 5.890 2.951 4.538 1.00 97.81 93 GLY A C 1
ATOM 706 O O . GLY A 1 93 ? 5.236 3.333 3.566 1.00 97.81 93 GLY A O 1
ATOM 707 N N . VAL A 1 94 ? 5.498 1.964 5.332 1.00 98.19 94 VAL A N 1
ATOM 708 C CA . VAL A 1 94 ? 4.243 1.229 5.202 1.00 98.19 94 VAL A CA 1
ATOM 709 C C . VAL A 1 94 ? 3.518 1.275 6.534 1.00 98.19 94 VAL A C 1
ATOM 711 O O . VAL A 1 94 ? 4.110 1.015 7.583 1.00 98.19 94 VAL A O 1
ATOM 714 N N . GLN A 1 95 ? 2.230 1.595 6.491 1.00 98.38 95 GLN A N 1
ATOM 715 C CA . GLN A 1 95 ? 1.381 1.549 7.670 1.00 98.38 95 GLN A CA 1
ATOM 716 C C . GLN A 1 95 ? 0.096 0.797 7.360 1.00 98.38 95 GLN A C 1
ATOM 718 O O . GLN A 1 95 ? -0.537 1.041 6.334 1.00 98.38 95 GLN A O 1
ATOM 723 N N . VAL A 1 96 ? -0.304 -0.063 8.289 1.00 98.06 96 VAL A N 1
ATOM 724 C CA . VAL A 1 96 ? -1.652 -0.623 8.384 1.00 98.06 96 VAL A CA 1
ATOM 725 C C . VAL A 1 96 ? -2.212 -0.208 9.729 1.00 98.06 96 VAL A C 1
ATOM 727 O O . VAL A 1 96 ? -1.507 -0.268 10.736 1.00 98.06 96 VAL A O 1
ATOM 730 N N . SER A 1 97 ? -3.459 0.233 9.753 1.00 96.81 97 SER A N 1
ATOM 731 C CA . SER A 1 97 ? -4.120 0.663 10.976 1.00 96.81 97 SER A CA 1
ATOM 732 C C . SER A 1 97 ? -5.514 0.080 11.107 1.00 96.81 97 SER A C 1
ATOM 734 O O . SER A 1 97 ? -6.275 0.023 10.142 1.00 96.81 97 SER A O 1
ATOM 736 N N . LEU A 1 98 ? -5.828 -0.327 12.332 1.00 95.56 98 LEU A N 1
ATOM 737 C CA . LEU A 1 98 ? -7.131 -0.789 12.776 1.00 95.56 98 LEU A CA 1
ATOM 738 C C . LEU A 1 98 ? -7.569 0.075 13.953 1.00 95.56 98 LEU A C 1
ATOM 740 O O . LEU A 1 98 ? -6.844 0.205 14.940 1.00 95.56 98 LEU A O 1
ATOM 744 N N . HIS A 1 99 ? -8.760 0.649 13.847 1.00 93.12 99 HIS A N 1
ATOM 745 C CA . HIS A 1 99 ? -9.334 1.512 14.876 1.00 93.12 99 HIS A CA 1
ATOM 746 C C . HIS A 1 99 ? -10.704 0.988 15.286 1.00 93.12 99 HIS A C 1
ATOM 748 O O . HIS A 1 99 ? -11.565 0.825 14.423 1.00 93.12 99 HIS A O 1
ATOM 754 N N . ALA A 1 100 ? -10.928 0.760 16.576 1.00 91.56 100 ALA A N 1
ATOM 755 C CA . ALA A 1 100 ? -12.224 0.334 17.104 1.00 91.56 100 ALA A CA 1
ATOM 756 C C . ALA A 1 100 ? -12.515 1.021 18.438 1.00 91.56 100 ALA A C 1
ATOM 758 O O . ALA A 1 100 ? -11.595 1.307 19.203 1.00 91.56 100 ALA A O 1
ATOM 759 N N . TYR A 1 101 ? -13.786 1.262 18.752 1.00 87.38 101 TYR A N 1
ATOM 760 C CA . TYR A 1 101 ? -14.160 1.659 20.110 1.00 87.38 101 TYR A CA 1
ATOM 761 C C . TYR A 1 101 ? -13.838 0.531 21.104 1.00 87.38 101 TYR A C 1
ATOM 763 O O . TYR A 1 101 ? -13.882 -0.648 20.761 1.00 87.38 101 TYR A O 1
ATOM 771 N N . ALA A 1 102 ? -13.462 0.866 22.336 1.00 81.00 102 ALA A N 1
ATOM 772 C CA . ALA A 1 102 ? -13.042 -0.124 23.329 1.00 81.00 102 ALA A CA 1
ATOM 773 C C . ALA A 1 102 ? -14.176 -1.081 23.736 1.00 81.00 102 ALA A C 1
ATOM 775 O O . ALA A 1 102 ? -13.915 -2.236 24.056 1.00 81.00 102 ALA A O 1
ATOM 776 N N . ASP A 1 103 ? -15.421 -0.613 23.668 1.00 72.69 103 ASP A N 1
ATOM 777 C CA . ASP A 1 103 ? -16.651 -1.371 23.899 1.00 72.69 103 ASP A CA 1
ATOM 778 C C . ASP A 1 103 ? -17.214 -2.017 22.622 1.00 72.69 103 ASP A C 1
ATOM 780 O O . ASP A 1 103 ? -18.369 -2.445 22.617 1.00 72.69 103 ASP A O 1
ATOM 784 N N . HIS A 1 104 ? -16.429 -2.090 21.536 1.00 63.56 104 HIS A N 1
ATOM 785 C CA . HIS A 1 104 ? -16.910 -2.632 20.270 1.00 63.56 104 HIS A CA 1
ATOM 786 C C . HIS A 1 104 ? -17.499 -4.037 20.459 1.00 63.56 104 HIS A C 1
ATOM 788 O O . HIS A 1 104 ? -16.833 -4.991 20.862 1.00 63.56 104 HIS A O 1
ATOM 794 N N . SER A 1 105 ? -18.775 -4.180 20.111 1.00 57.53 105 SER A N 1
ATOM 795 C CA . SER A 1 105 ? -19.342 -5.482 19.780 1.00 57.53 105 SER A CA 1
ATOM 796 C C . SER A 1 105 ? -18.606 -6.058 18.556 1.00 57.53 105 SER A C 1
ATOM 798 O O . SER A 1 105 ? -18.127 -5.271 17.729 1.00 57.53 105 SER A O 1
ATOM 800 N N . PRO A 1 106 ? -18.539 -7.391 18.376 1.00 54.88 106 PRO A N 1
ATOM 801 C CA . PRO A 1 106 ? -17.967 -7.991 17.168 1.00 54.88 106 PRO A CA 1
ATOM 802 C C . PRO A 1 106 ? -18.565 -7.332 15.913 1.00 54.88 106 PRO A C 1
ATOM 804 O O . PRO A 1 106 ? -19.786 -7.329 15.764 1.00 54.88 106 PRO A O 1
ATOM 807 N N . GLY A 1 107 ? -17.736 -6.742 15.037 1.00 56.03 107 GLY A N 1
ATOM 808 C CA . GLY A 1 107 ? -18.220 -6.151 13.774 1.00 56.03 107 GLY A CA 1
ATOM 809 C C . GLY A 1 107 ? -17.914 -4.682 13.465 1.00 56.03 107 GLY A C 1
ATOM 810 O O . GLY A 1 107 ? -18.424 -4.197 12.459 1.00 56.03 107 GLY A O 1
ATOM 811 N N . GLY A 1 108 ? -17.103 -3.966 14.251 1.00 75.56 108 GLY A N 1
ATOM 812 C CA . GLY A 1 108 ? -16.885 -2.531 14.013 1.00 75.56 108 GLY A CA 1
ATOM 813 C C . GLY A 1 108 ? -15.464 -2.035 14.249 1.00 75.56 108 GLY A C 1
ATOM 814 O O . GLY A 1 108 ? -15.232 -1.307 15.211 1.00 75.56 108 GLY A O 1
ATOM 815 N N . ALA A 1 109 ? -14.530 -2.366 13.356 1.00 90.75 109 ALA A N 1
ATOM 816 C CA . ALA A 1 109 ? -13.268 -1.636 13.246 1.00 90.75 109 ALA A CA 1
ATOM 817 C C . ALA A 1 109 ? -13.176 -0.901 11.906 1.00 90.75 109 ALA A C 1
ATOM 819 O O . ALA A 1 109 ? -13.860 -1.228 10.940 1.00 90.75 109 ALA A O 1
ATOM 820 N N . THR A 1 110 ? -12.314 0.106 11.843 1.00 94.06 110 THR A N 1
ATOM 821 C CA . THR A 1 110 ? -11.932 0.774 10.599 1.00 94.06 110 THR A CA 1
ATOM 822 C C . THR A 1 110 ? -10.530 0.337 10.219 1.00 94.06 110 THR A C 1
ATOM 824 O O . THR A 1 110 ? -9.593 0.577 10.978 1.00 94.06 110 THR A O 1
ATOM 827 N N . PHE A 1 111 ? -10.392 -0.271 9.044 1.00 96.06 111 PHE A N 1
ATOM 828 C CA . PHE A 1 111 ? -9.114 -0.584 8.417 1.00 96.06 111 PHE A CA 1
ATOM 829 C C . PHE A 1 111 ? -8.667 0.578 7.534 1.00 96.06 111 PHE A C 1
ATOM 831 O O . PHE A 1 111 ? -9.446 1.086 6.729 1.00 96.06 111 PHE A O 1
ATOM 838 N N . SER A 1 112 ? -7.404 0.971 7.628 1.00 96.81 112 SER A N 1
ATOM 839 C CA . SER A 1 112 ? -6.771 1.898 6.690 1.00 96.81 112 SER A CA 1
ATOM 840 C C . SER A 1 112 ? -5.314 1.516 6.460 1.00 96.81 112 SER A C 1
ATOM 842 O O . SER A 1 112 ? -4.706 0.799 7.257 1.00 96.81 112 SER A O 1
ATOM 844 N N . ALA A 1 113 ? -4.746 1.981 5.350 1.00 98.06 113 ALA A N 1
ATOM 845 C CA . ALA A 1 113 ? -3.367 1.681 4.997 1.00 98.06 113 ALA A CA 1
ATOM 846 C C . ALA A 1 113 ? -2.698 2.844 4.262 1.00 98.06 113 ALA A C 1
ATOM 848 O O . ALA A 1 113 ? -3.363 3.700 3.670 1.00 98.06 113 ALA A O 1
ATOM 849 N N . SER A 1 114 ? -1.369 2.873 4.280 1.00 98.19 114 SER A N 1
ATOM 850 C CA . SER A 1 114 ? -0.583 3.846 3.529 1.00 98.19 114 SER A CA 1
ATOM 851 C C . SER A 1 114 ? 0.731 3.266 3.016 1.00 98.19 114 SER A C 1
ATOM 853 O O . SER A 1 114 ? 1.290 2.321 3.576 1.00 98.19 114 SER A O 1
ATOM 855 N N . LEU A 1 115 ? 1.222 3.865 1.930 1.00 98.19 115 LEU A N 1
ATOM 856 C CA . LEU A 1 115 ? 2.517 3.569 1.321 1.00 98.19 115 LEU A CA 1
ATOM 857 C C . LEU A 1 115 ? 3.243 4.877 1.014 1.00 98.19 115 LEU A C 1
ATOM 859 O O . LEU A 1 115 ? 2.708 5.741 0.317 1.00 98.19 115 LEU A O 1
ATOM 863 N N . GLY A 1 116 ? 4.470 5.024 1.511 1.00 96.12 116 GLY A N 1
ATOM 864 C CA . GLY A 1 116 ? 5.301 6.209 1.298 1.00 96.12 116 GLY A CA 1
ATOM 865 C C . GLY A 1 116 ? 4.551 7.502 1.618 1.00 96.12 116 GLY A C 1
ATOM 866 O O . GLY A 1 116 ? 4.463 8.383 0.761 1.00 96.12 116 GLY A O 1
ATOM 867 N N . GLU A 1 117 ? 3.941 7.570 2.806 1.00 93.12 117 GLU A N 1
ATOM 868 C CA . GLU A 1 117 ? 3.151 8.710 3.309 1.00 93.12 117 GLU A CA 1
ATOM 869 C C . GLU A 1 117 ? 1.920 9.080 2.460 1.00 93.12 117 GLU A C 1
ATOM 871 O O . GLU A 1 117 ? 1.419 10.203 2.526 1.00 93.12 117 GLU A O 1
ATOM 876 N N . SER A 1 118 ? 1.426 8.149 1.643 1.00 96.31 118 SER A N 1
ATOM 877 C CA . SER A 1 118 ? 0.219 8.333 0.836 1.00 96.31 118 SER A CA 1
ATOM 878 C C . SER A 1 118 ? -0.867 7.379 1.317 1.00 96.31 118 SER A C 1
ATOM 880 O O . SER A 1 118 ? -0.669 6.165 1.324 1.00 96.31 118 SER A O 1
ATOM 882 N N . PHE A 1 119 ? -1.989 7.940 1.767 1.00 96.69 119 PHE A N 1
ATOM 883 C CA . PHE A 1 119 ? -3.027 7.220 2.504 1.00 96.69 119 PHE A CA 1
ATOM 884 C C . PHE A 1 119 ? -4.165 6.764 1.592 1.00 96.69 119 PHE A C 1
ATOM 886 O O . PHE A 1 119 ? -4.629 7.514 0.732 1.00 96.69 119 PHE A O 1
ATOM 893 N N . LEU A 1 120 ? -4.613 5.533 1.812 1.00 97.56 120 LEU A N 1
ATOM 894 C CA . LEU A 1 120 ? -5.855 4.988 1.274 1.00 97.56 120 LEU A CA 1
ATOM 895 C C . LEU A 1 120 ? -7.025 5.362 2.205 1.00 97.56 120 LEU A C 1
ATOM 897 O O . LEU A 1 120 ? -6.796 5.642 3.387 1.00 97.56 120 LEU A O 1
ATOM 901 N N . PRO A 1 121 ? -8.274 5.386 1.705 1.00 95.69 121 PRO A N 1
ATOM 902 C CA . PRO A 1 121 ? -9.430 5.650 2.555 1.00 95.69 121 PRO A CA 1
ATOM 903 C C . PRO A 1 121 ? -9.575 4.588 3.652 1.00 95.69 121 PRO A C 1
ATOM 905 O O . PRO A 1 121 ? -9.177 3.438 3.481 1.00 95.69 121 PRO A O 1
ATOM 908 N N . GLY A 1 122 ? -10.167 4.979 4.781 1.00 95.06 122 GLY A N 1
ATOM 909 C CA . GLY A 1 122 ? -10.588 4.028 5.806 1.00 95.06 122 GLY A CA 1
ATOM 910 C C . GLY A 1 122 ? -11.846 3.282 5.367 1.00 95.06 122 GLY A C 1
ATOM 911 O O . GLY A 1 122 ? -12.763 3.898 4.823 1.00 95.06 122 GLY A O 1
ATOM 912 N N . VAL A 1 123 ? -11.902 1.975 5.611 1.00 94.12 123 VAL A N 1
ATOM 913 C CA . VAL A 1 123 ? -13.066 1.130 5.313 1.00 94.12 123 VAL A CA 1
ATOM 914 C C . VAL A 1 123 ? -13.491 0.338 6.546 1.00 94.12 123 VAL A C 1
ATOM 916 O O . VAL A 1 123 ? -12.634 -0.087 7.325 1.00 94.12 123 VAL A O 1
ATOM 919 N N . PRO A 1 124 ? -14.801 0.134 6.753 1.00 92.56 124 PRO A N 1
ATOM 920 C CA . PRO A 1 124 ? -15.281 -0.677 7.859 1.00 92.56 124 PRO A CA 1
ATOM 921 C C . PRO A 1 124 ? -14.915 -2.147 7.639 1.00 92.56 124 PRO A C 1
ATOM 923 O O . PRO A 1 124 ? -15.016 -2.664 6.525 1.00 92.56 124 PRO A O 1
ATOM 926 N N . VAL A 1 125 ? -14.522 -2.822 8.714 1.00 91.88 125 VAL A N 1
ATOM 927 C CA . VAL A 1 125 ? -14.181 -4.245 8.734 1.00 91.88 125 VAL A CA 1
ATOM 928 C C . VAL A 1 125 ? -14.783 -4.920 9.958 1.00 91.88 125 VAL A C 1
ATOM 930 O O . VAL A 1 125 ? -14.955 -4.316 11.019 1.00 91.88 125 VAL A O 1
ATOM 933 N N . THR A 1 126 ? -15.101 -6.200 9.797 1.00 88.12 126 THR A N 1
ATOM 934 C CA . THR A 1 126 ? -15.526 -7.062 10.898 1.00 88.12 126 THR A CA 1
ATOM 935 C C . THR A 1 126 ? -14.305 -7.755 11.481 1.00 88.12 126 THR A C 1
ATOM 937 O O . THR A 1 126 ? -13.554 -8.409 10.763 1.00 88.12 126 THR A O 1
ATOM 940 N N . CYS A 1 127 ? -14.106 -7.613 12.786 1.00 83.75 127 CYS A N 1
ATOM 941 C CA . CYS A 1 127 ? -13.019 -8.246 13.520 1.00 83.75 127 CYS A CA 1
ATOM 942 C C . CYS A 1 127 ? -13.511 -8.734 14.885 1.00 83.75 127 CYS A C 1
ATOM 944 O O . CYS A 1 127 ? -14.516 -8.245 15.414 1.00 83.75 127 CYS A O 1
ATOM 946 N N . GLY A 1 128 ? -12.794 -9.713 15.437 1.00 80.81 128 GLY A N 1
ATOM 947 C CA . GLY A 1 128 ? -12.951 -10.133 16.825 1.00 80.81 128 GLY A CA 1
ATOM 948 C C . GLY A 1 128 ? -12.321 -9.136 17.812 1.00 80.81 128 GLY A C 1
ATOM 949 O O . GLY A 1 128 ? -11.841 -8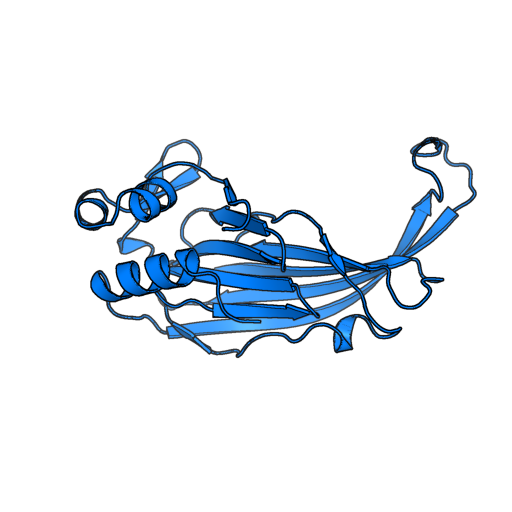.080 17.397 1.00 80.81 128 GLY A O 1
ATOM 950 N N . PRO A 1 129 ? -12.276 -9.485 19.110 1.00 78.81 129 PRO A N 1
ATOM 951 C CA . PRO A 1 129 ? -11.757 -8.605 20.166 1.00 78.81 129 PRO A CA 1
ATOM 952 C C . PRO A 1 129 ? -10.250 -8.314 20.040 1.00 78.81 129 PRO A C 1
ATOM 954 O O . PRO A 1 129 ? -9.751 -7.301 20.538 1.00 78.81 129 PRO A O 1
ATOM 957 N N . GLU A 1 130 ? -9.510 -9.196 19.367 1.00 85.88 130 GLU A N 1
ATOM 958 C CA . GLU A 1 130 ? -8.078 -9.059 19.113 1.00 85.88 130 GLU A CA 1
ATOM 959 C C . GLU A 1 130 ? -7.833 -8.516 17.700 1.00 85.88 130 GLU A C 1
ATOM 961 O O . GLU A 1 130 ? -7.722 -9.268 16.732 1.00 85.88 130 GLU A O 1
ATOM 966 N N . LEU A 1 131 ? -7.746 -7.186 17.581 1.00 86.81 131 LEU A N 1
ATOM 967 C CA . LEU A 1 131 ? -7.573 -6.497 16.293 1.00 86.81 131 LEU A CA 1
ATOM 968 C C . LEU A 1 131 ? -6.323 -6.965 15.526 1.00 86.81 131 LEU A C 1
ATOM 970 O O . LEU A 1 131 ? -6.399 -7.217 14.328 1.00 86.81 131 LEU A O 1
ATOM 974 N N . GLU A 1 132 ? -5.185 -7.108 16.212 1.00 89.56 132 GLU A N 1
ATOM 975 C CA . GLU A 1 132 ? -3.903 -7.520 15.609 1.00 89.56 132 GLU A CA 1
ATOM 976 C C . GLU A 1 132 ? -3.981 -8.918 14.988 1.00 89.56 132 GLU A C 1
ATOM 978 O O . GLU A 1 132 ? -3.454 -9.145 13.903 1.00 89.56 132 GLU A O 1
ATOM 983 N N . ALA A 1 133 ? -4.690 -9.841 15.642 1.00 89.56 133 ALA A N 1
ATOM 984 C CA . ALA A 1 133 ? -4.871 -11.206 15.157 1.00 89.56 133 ALA A CA 1
ATOM 985 C C . ALA A 1 133 ? -5.833 -11.286 13.959 1.00 89.56 133 ALA A C 1
ATOM 987 O O . ALA A 1 133 ? -5.777 -12.240 13.185 1.00 89.56 133 ALA A O 1
ATOM 988 N N . ALA A 1 134 ? -6.709 -10.290 13.786 1.00 90.19 134 ALA A N 1
ATOM 989 C CA . ALA A 1 134 ? -7.673 -10.250 12.690 1.00 90.19 134 ALA A CA 1
ATOM 990 C C . ALA A 1 134 ? -7.057 -9.826 11.344 1.00 90.19 134 ALA A C 1
ATOM 992 O O . ALA A 1 134 ? -7.673 -10.048 10.303 1.00 90.19 134 ALA A O 1
ATOM 993 N N . CYS A 1 135 ? -5.868 -9.214 11.347 1.00 95.00 135 CYS A N 1
ATOM 994 C CA . CYS A 1 135 ? -5.200 -8.734 10.142 1.00 95.00 135 CYS A CA 1
ATOM 995 C C . CYS A 1 135 ? -3.904 -9.503 9.887 1.00 95.00 135 CYS A C 1
ATOM 997 O O . CYS A 1 135 ? -2.907 -9.336 10.589 1.00 95.00 135 CYS A O 1
ATOM 999 N N . ALA A 1 136 ? -3.890 -10.297 8.821 1.00 95.75 136 ALA A N 1
ATOM 1000 C CA . ALA A 1 136 ? -2.687 -10.977 8.373 1.00 95.75 136 ALA A CA 1
ATOM 1001 C C . ALA A 1 136 ? -1.765 -9.987 7.653 1.00 95.75 136 ALA A C 1
ATOM 1003 O O . ALA A 1 136 ? -2.204 -9.274 6.750 1.00 95.75 136 ALA A O 1
ATOM 1004 N N . ILE A 1 137 ? -0.485 -9.964 8.027 1.00 97.31 137 ILE A N 1
ATOM 1005 C CA . ILE A 1 137 ? 0.563 -9.280 7.262 1.00 97.31 137 ILE A CA 1
ATOM 1006 C C . ILE A 1 137 ? 1.126 -10.258 6.232 1.00 97.31 137 ILE A C 1
ATOM 1008 O O . ILE A 1 137 ? 1.317 -11.442 6.516 1.00 97.31 137 ILE A O 1
ATOM 1012 N N . GLY A 1 138 ? 1.353 -9.755 5.024 1.00 95.94 138 GLY A N 1
ATOM 1013 C CA . GLY A 1 138 ? 1.896 -10.505 3.904 1.00 95.94 138 GLY A CA 1
ATOM 1014 C C . GLY A 1 138 ? 3.321 -11.013 4.128 1.00 95.94 138 GLY A C 1
ATOM 1015 O O . GLY A 1 138 ? 3.959 -10.716 5.141 1.00 95.94 138 GLY A O 1
ATOM 1016 N N . PRO A 1 139 ? 3.853 -11.786 3.167 1.00 96.44 139 PRO A N 1
ATOM 1017 C CA . PRO A 1 139 ? 5.203 -12.321 3.262 1.00 96.44 139 PRO A CA 1
ATOM 1018 C C . PRO A 1 139 ? 6.246 -11.202 3.359 1.00 96.44 139 PRO A C 1
ATOM 1020 O O . PRO A 1 139 ? 6.134 -10.174 2.702 1.00 96.44 139 PRO A O 1
ATOM 1023 N N . ALA A 1 140 ? 7.317 -11.432 4.118 1.00 97.25 140 ALA A N 1
ATOM 1024 C CA . ALA A 1 140 ? 8.384 -10.443 4.282 1.00 97.25 140 ALA A CA 1
ATOM 1025 C C . ALA A 1 140 ? 9.196 -10.187 2.998 1.00 97.25 140 ALA A C 1
ATOM 1027 O O . ALA A 1 140 ? 9.923 -9.208 2.928 1.00 97.25 140 ALA A O 1
ATOM 1028 N N . HIS A 1 141 ? 9.095 -11.048 1.981 1.00 97.38 141 HIS A N 1
ATOM 1029 C CA . HIS A 1 141 ? 9.903 -10.952 0.765 1.00 97.38 141 HIS A CA 1
ATOM 1030 C C . HIS A 1 141 ? 9.031 -10.933 -0.488 1.00 97.38 141 HIS A C 1
ATOM 1032 O O . HIS A 1 141 ? 8.049 -11.672 -0.599 1.00 97.38 141 HIS A O 1
ATOM 1038 N N . THR A 1 142 ? 9.410 -10.094 -1.449 1.00 96.00 142 THR A N 1
ATOM 1039 C CA . THR A 1 142 ? 8.776 -9.979 -2.768 1.00 96.00 142 THR A CA 1
ATOM 1040 C C . THR A 1 142 ? 9.770 -9.414 -3.785 1.00 96.00 142 THR A C 1
ATOM 1042 O O . THR A 1 142 ? 10.978 -9.426 -3.553 1.00 96.00 142 THR A O 1
ATOM 1045 N N . ALA A 1 143 ? 9.278 -8.922 -4.920 1.00 97.25 143 ALA A N 1
ATOM 1046 C CA . ALA A 1 143 ? 10.074 -8.171 -5.873 1.00 97.25 143 ALA A CA 1
ATOM 1047 C C . ALA A 1 143 ? 9.299 -7.005 -6.500 1.00 97.25 143 ALA A C 1
ATOM 1049 O O . ALA A 1 143 ? 8.063 -6.972 -6.469 1.00 97.25 143 ALA A O 1
ATOM 1050 N N . THR A 1 144 ? 10.026 -6.065 -7.106 1.00 97.25 144 THR A N 1
ATOM 1051 C CA . THR A 1 144 ? 9.435 -5.017 -7.948 1.00 97.25 144 THR A CA 1
ATOM 1052 C C . THR A 1 144 ? 8.658 -5.625 -9.123 1.00 97.25 144 THR A C 1
ATOM 1054 O O . THR A 1 144 ? 8.884 -6.764 -9.535 1.00 97.25 144 THR A O 1
ATOM 1057 N N . GLY A 1 145 ? 7.679 -4.879 -9.640 1.00 95.38 145 GLY A N 1
ATOM 1058 C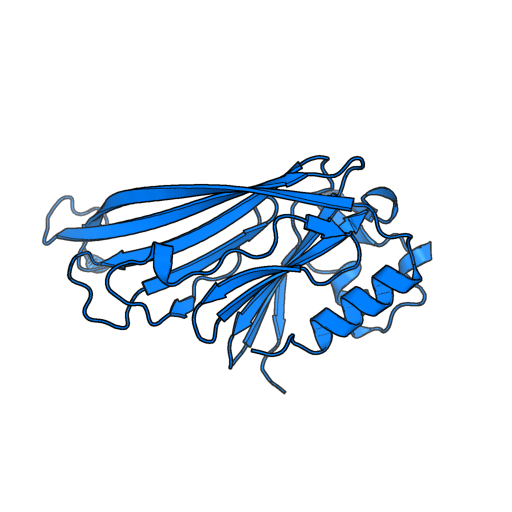 CA . GLY A 1 145 ? 6.815 -5.308 -10.741 1.00 95.38 145 GLY A CA 1
ATOM 1059 C C . GLY A 1 145 ? 5.799 -6.394 -10.373 1.00 95.38 145 GLY A C 1
ATOM 1060 O O . GLY A 1 145 ? 5.034 -6.814 -11.232 1.00 95.38 145 GLY A O 1
ATOM 1061 N N . ARG A 1 146 ? 5.742 -6.844 -9.113 1.00 95.81 146 ARG A N 1
ATOM 1062 C CA . ARG A 1 146 ? 4.767 -7.837 -8.639 1.00 95.81 146 ARG A CA 1
ATOM 1063 C C . ARG A 1 146 ? 3.701 -7.201 -7.757 1.00 95.81 146 ARG A C 1
ATOM 1065 O O . ARG A 1 146 ? 3.974 -6.265 -7.008 1.00 95.81 146 ARG A O 1
ATOM 1072 N N . ALA A 1 147 ? 2.493 -7.756 -7.820 1.00 96.88 147 ALA A N 1
ATOM 1073 C CA . ALA A 1 147 ? 1.452 -7.476 -6.845 1.00 96.88 147 ALA A CA 1
ATOM 1074 C C . ALA A 1 147 ? 1.827 -8.122 -5.511 1.00 96.88 147 ALA A C 1
ATOM 1076 O O . ALA A 1 147 ? 1.943 -9.342 -5.404 1.00 96.88 147 ALA A O 1
ATOM 1077 N N . HIS A 1 148 ? 2.029 -7.293 -4.497 1.00 97.19 148 HIS A N 1
ATOM 1078 C CA . HIS A 1 148 ? 2.373 -7.733 -3.161 1.00 97.19 148 HIS A CA 1
ATOM 1079 C C . HIS A 1 148 ? 1.222 -7.431 -2.211 1.00 97.19 148 HIS A C 1
ATOM 1081 O O . HIS A 1 148 ? 0.923 -6.270 -1.934 1.00 97.19 148 HIS A O 1
ATOM 1087 N N . ARG A 1 149 ? 0.561 -8.474 -1.712 1.00 97.69 149 ARG A N 1
ATOM 1088 C CA . ARG A 1 149 ? -0.478 -8.327 -0.694 1.00 97.69 149 ARG A CA 1
ATOM 1089 C C . ARG A 1 149 ? 0.190 -8.066 0.651 1.00 97.69 149 ARG A C 1
ATOM 1091 O O . ARG A 1 149 ? 0.681 -8.995 1.273 1.00 97.69 149 ARG A O 1
ATOM 1098 N N . VAL A 1 150 ? 0.233 -6.798 1.049 1.00 98.00 150 VAL A N 1
ATOM 1099 C CA . VAL A 1 150 ? 0.907 -6.324 2.265 1.00 98.00 150 VAL A CA 1
ATOM 1100 C C . VAL A 1 150 ? 0.110 -6.703 3.507 1.00 98.00 150 VAL A C 1
ATOM 1102 O O . VAL A 1 150 ? 0.695 -7.075 4.518 1.00 98.00 150 VAL A O 1
ATOM 1105 N N . ALA A 1 151 ? -1.217 -6.594 3.443 1.00 98.06 151 ALA A N 1
ATOM 1106 C CA . ALA A 1 151 ? -2.094 -6.973 4.541 1.00 98.06 151 ALA A CA 1
ATOM 1107 C C . ALA A 1 151 ? -3.478 -7.401 4.048 1.00 98.06 151 ALA A C 1
ATOM 1109 O O . ALA A 1 151 ? -3.947 -6.931 3.008 1.00 98.06 151 ALA A O 1
ATOM 1110 N N . GLU A 1 152 ? -4.138 -8.274 4.803 1.00 96.62 152 GLU A N 1
ATOM 1111 C CA . GLU A 1 152 ? -5.490 -8.758 4.519 1.00 96.62 152 GLU A CA 1
ATOM 1112 C C . GLU A 1 152 ? -6.287 -8.945 5.815 1.00 96.62 152 GLU A C 1
ATOM 1114 O O . GLU A 1 152 ? -5.784 -9.463 6.811 1.00 96.62 152 GLU A O 1
ATOM 1119 N N . ILE A 1 153 ? -7.549 -8.532 5.772 1.00 94.31 153 ILE A N 1
ATOM 1120 C CA . ILE A 1 153 ? -8.587 -8.771 6.780 1.00 94.31 153 ILE A CA 1
ATOM 1121 C C . ILE A 1 153 ? -9.887 -9.076 6.028 1.00 94.31 153 ILE A C 1
ATOM 1123 O O . ILE A 1 153 ? -10.042 -8.608 4.907 1.00 94.31 153 ILE A O 1
ATOM 1127 N N . ASP A 1 154 ? -10.802 -9.881 6.575 1.00 88.62 154 ASP A N 1
ATOM 1128 C CA . ASP A 1 154 ? -11.945 -10.440 5.825 1.00 88.62 154 ASP A CA 1
ATOM 1129 C C . ASP A 1 154 ? -12.607 -9.457 4.831 1.00 88.62 154 ASP A C 1
ATOM 1131 O O . ASP A 1 154 ? -13.230 -8.462 5.201 1.00 88.62 154 ASP A O 1
ATOM 1135 N N . GLY A 1 155 ? -12.466 -9.757 3.535 1.00 91.06 155 GLY A N 1
ATOM 1136 C CA . GLY A 1 155 ? -13.057 -8.978 2.446 1.00 91.06 155 GLY A CA 1
ATOM 1137 C C . GLY A 1 155 ? -12.346 -7.666 2.093 1.00 91.06 155 GLY A C 1
ATOM 1138 O O . GLY A 1 155 ? -12.861 -6.942 1.237 1.00 91.06 155 GLY A O 1
ATOM 1139 N N . VAL A 1 156 ? -11.192 -7.375 2.700 1.00 95.62 156 VAL A N 1
ATOM 1140 C CA . VAL A 1 156 ? -10.356 -6.193 2.456 1.00 95.62 156 VAL A CA 1
ATOM 1141 C C . VAL A 1 156 ? -8.879 -6.584 2.328 1.00 95.62 156 VAL A C 1
ATOM 1143 O O . VAL A 1 156 ? -8.310 -7.241 3.194 1.00 95.62 156 VAL A O 1
ATOM 1146 N N . ALA A 1 157 ? -8.221 -6.137 1.261 1.00 97.75 157 ALA A N 1
ATOM 1147 C CA . ALA A 1 157 ? -6.791 -6.345 1.056 1.00 97.75 157 ALA A CA 1
ATOM 1148 C C . ALA A 1 157 ? -6.083 -5.025 0.751 1.00 97.75 157 ALA A C 1
ATOM 1150 O O . ALA A 1 157 ? -6.512 -4.250 -0.106 1.00 97.75 157 ALA A O 1
ATOM 1151 N N . PHE A 1 158 ? -4.955 -4.810 1.421 1.00 98.44 158 PHE A N 1
ATOM 1152 C CA . PHE A 1 158 ? -3.979 -3.796 1.062 1.00 98.44 158 PHE A CA 1
ATOM 1153 C C . PHE A 1 158 ? -2.895 -4.435 0.193 1.00 98.44 158 PHE A C 1
ATOM 1155 O O . PHE A 1 158 ? -2.169 -5.333 0.624 1.00 98.44 158 PHE A O 1
ATOM 1162 N N . ILE A 1 159 ? -2.799 -3.974 -1.051 1.00 98.56 159 ILE A N 1
ATOM 1163 C CA . ILE A 1 159 ? -1.885 -4.511 -2.058 1.00 98.56 159 ILE A CA 1
ATOM 1164 C C . ILE A 1 159 ? -0.987 -3.378 -2.555 1.00 98.56 159 ILE A C 1
ATOM 1166 O O . ILE A 1 159 ? -1.461 -2.279 -2.823 1.00 98.56 159 ILE A O 1
ATOM 1170 N N . ALA A 1 160 ? 0.307 -3.633 -2.705 1.00 98.06 160 ALA A N 1
ATOM 1171 C CA . ALA A 1 160 ? 1.261 -2.697 -3.283 1.00 98.06 160 ALA A CA 1
ATOM 1172 C C . ALA A 1 160 ? 1.890 -3.291 -4.547 1.00 98.06 160 ALA A C 1
ATOM 1174 O O . ALA A 1 160 ? 2.227 -4.473 -4.582 1.00 98.06 160 ALA A O 1
ATOM 1175 N N . VAL A 1 161 ? 2.083 -2.463 -5.573 1.00 97.81 161 VAL A N 1
ATOM 1176 C CA . VAL A 1 161 ? 2.951 -2.777 -6.715 1.00 97.81 161 VAL A CA 1
ATOM 1177 C C . VAL A 1 161 ? 4.092 -1.771 -6.716 1.00 97.81 161 VAL A C 1
ATOM 1179 O O . VAL A 1 161 ? 3.877 -0.564 -6.861 1.00 97.81 161 VAL A O 1
ATOM 1182 N N . LEU A 1 162 ? 5.304 -2.277 -6.511 1.00 97.75 162 LEU A N 1
ATOM 1183 C CA . LEU A 1 162 ? 6.513 -1.476 -6.340 1.00 97.75 162 LEU A CA 1
ATOM 1184 C C . LEU A 1 162 ? 7.279 -1.408 -7.661 1.00 97.75 162 LEU A C 1
ATOM 1186 O O . LEU A 1 162 ? 7.367 -2.392 -8.391 1.00 97.75 162 LEU A O 1
ATOM 1190 N N . ILE A 1 163 ? 7.807 -0.233 -7.984 1.00 97.06 163 ILE A N 1
ATOM 1191 C CA . ILE A 1 163 ? 8.374 0.109 -9.286 1.00 97.06 163 ILE A CA 1
ATOM 1192 C C . ILE A 1 163 ? 9.797 0.633 -9.073 1.00 97.06 163 ILE A C 1
ATOM 1194 O O . ILE A 1 163 ? 9.970 1.555 -8.264 1.00 97.06 163 ILE A O 1
ATOM 1198 N N . PRO A 1 164 ? 10.803 0.121 -9.809 1.00 96.62 164 PRO A N 1
ATOM 1199 C CA . PRO A 1 164 ? 12.153 0.662 -9.753 1.00 96.62 164 PRO A CA 1
ATOM 1200 C C . PRO A 1 164 ? 12.159 2.142 -10.144 1.00 96.62 164 PRO A C 1
ATOM 1202 O O . PRO A 1 164 ? 11.605 2.542 -11.172 1.00 96.62 164 PRO A O 1
ATOM 1205 N N . GLY A 1 165 ? 12.821 2.971 -9.344 1.00 96.12 165 GLY A N 1
ATOM 1206 C CA . GLY A 1 165 ? 12.898 4.418 -9.528 1.00 96.12 165 GLY A CA 1
ATOM 1207 C C . GLY A 1 165 ? 13.554 4.823 -10.847 1.00 96.12 165 GLY A C 1
ATOM 1208 O O . GLY A 1 165 ? 13.210 5.865 -11.404 1.00 96.12 165 GLY A O 1
ATOM 1209 N N . ALA A 1 166 ? 14.424 3.973 -11.404 1.00 95.25 166 ALA A N 1
ATOM 1210 C CA . ALA A 1 166 ? 15.023 4.163 -12.724 1.00 95.25 166 ALA A CA 1
ATOM 1211 C C . ALA A 1 166 ? 13.970 4.286 -13.844 1.00 95.25 166 ALA A C 1
ATOM 1213 O O . ALA A 1 166 ? 14.149 5.067 -14.782 1.00 95.25 166 ALA A O 1
ATOM 1214 N N . LEU A 1 167 ? 12.829 3.599 -13.712 1.00 95.38 167 LEU A N 1
ATOM 1215 C CA . LEU A 1 167 ? 11.727 3.668 -14.677 1.00 95.38 167 LEU A CA 1
ATOM 1216 C C . LEU A 1 167 ? 10.921 4.967 -14.571 1.00 95.38 167 LEU A C 1
ATOM 1218 O O . LEU A 1 167 ? 10.095 5.269 -15.435 1.00 95.38 167 LEU A O 1
ATOM 1222 N N . LEU A 1 168 ? 11.142 5.742 -13.511 1.00 96.50 168 LEU A N 1
ATOM 1223 C CA . LEU A 1 168 ? 10.302 6.862 -13.130 1.00 96.50 168 LEU A CA 1
ATOM 1224 C C . LEU A 1 168 ? 10.991 8.206 -13.381 1.00 96.50 168 LEU A C 1
ATOM 1226 O O . LEU A 1 168 ? 12.215 8.352 -13.342 1.00 96.50 168 LEU A O 1
ATOM 1230 N N . LYS A 1 169 ? 10.163 9.223 -13.615 1.00 96.62 169 LYS A N 1
ATOM 1231 C CA . LYS A 1 169 ? 10.523 10.643 -13.568 1.00 96.62 169 LYS A CA 1
ATOM 1232 C C . LYS A 1 169 ? 9.592 11.363 -12.597 1.00 96.62 169 LYS A C 1
ATOM 1234 O O . LYS A 1 169 ? 8.390 11.102 -12.583 1.00 96.62 169 LYS A O 1
ATOM 1239 N N . THR A 1 170 ? 10.128 12.293 -11.814 1.00 94.94 170 THR A N 1
ATOM 1240 C CA . THR A 1 170 ? 9.354 13.069 -10.834 1.00 94.94 170 THR A CA 1
ATOM 1241 C C . THR A 1 170 ? 9.141 14.487 -11.344 1.00 94.94 170 THR A C 1
ATOM 1243 O O . THR A 1 170 ? 10.094 15.179 -11.689 1.00 94.94 170 THR A O 1
ATOM 1246 N N . GLY A 1 171 ? 7.879 14.915 -11.422 1.00 89.94 171 GLY A N 1
ATOM 1247 C CA . GLY A 1 171 ? 7.527 16.285 -11.803 1.00 89.94 171 GLY A CA 1
ATOM 1248 C C . GLY A 1 171 ? 7.576 17.269 -10.628 1.00 89.94 171 GLY A C 1
ATOM 1249 O O . GLY A 1 171 ? 7.736 16.871 -9.477 1.00 89.94 171 GLY A O 1
ATOM 1250 N N . ARG A 1 172 ? 7.335 18.558 -10.914 1.00 85.56 172 ARG A N 1
ATOM 1251 C CA . ARG A 1 172 ? 7.371 19.661 -9.925 1.00 85.56 172 ARG A CA 1
ATOM 1252 C C . ARG A 1 172 ? 6.465 19.453 -8.703 1.00 85.56 172 ARG A C 1
ATOM 1254 O O . ARG A 1 172 ? 6.804 19.896 -7.620 1.00 85.56 172 ARG A O 1
ATOM 1261 N N . ASN A 1 173 ? 5.354 18.730 -8.853 1.00 86.50 173 ASN A N 1
ATOM 1262 C CA . ASN A 1 173 ? 4.414 18.464 -7.756 1.00 86.50 173 ASN A CA 1
ATOM 1263 C C . ASN A 1 173 ? 4.789 17.215 -6.934 1.00 86.50 173 ASN A C 1
ATOM 1265 O O . ASN A 1 173 ? 3.916 16.628 -6.298 1.00 86.50 173 ASN A O 1
ATOM 1269 N N . HIS A 1 174 ? 6.031 16.726 -7.022 1.00 87.94 174 HIS A N 1
ATOM 1270 C CA . HIS A 1 174 ? 6.479 15.467 -6.404 1.00 87.94 174 HIS A CA 1
ATOM 1271 C C . HIS A 1 174 ? 5.617 14.251 -6.783 1.00 87.94 174 HIS A C 1
ATOM 1273 O O . HIS A 1 174 ? 5.492 13.284 -6.034 1.00 87.94 174 HIS A O 1
ATOM 1279 N N . LEU A 1 175 ? 4.963 14.318 -7.942 1.00 94.00 175 LEU A N 1
ATOM 1280 C CA . LEU A 1 175 ? 4.254 13.193 -8.528 1.00 94.00 175 LEU A CA 1
ATOM 1281 C C . LEU A 1 175 ? 5.211 12.495 -9.484 1.00 94.00 175 LEU A C 1
ATOM 1283 O O . LEU A 1 175 ? 5.650 13.101 -10.469 1.00 94.00 175 LEU A O 1
ATOM 1287 N N . TRP A 1 176 ? 5.520 11.237 -9.194 1.00 96.44 176 TRP A N 1
ATOM 1288 C CA . TRP A 1 176 ? 6.261 10.402 -10.119 1.00 96.44 176 TRP A CA 1
ATOM 1289 C C . TRP A 1 176 ? 5.344 9.890 -11.234 1.00 96.44 176 TRP A C 1
ATOM 1291 O O . TRP A 1 176 ? 4.125 9.742 -11.082 1.00 96.44 176 TRP A O 1
ATOM 1301 N N . ARG A 1 177 ? 5.951 9.666 -12.393 1.00 96.00 177 ARG A N 1
ATOM 1302 C CA . ARG A 1 177 ? 5.330 9.122 -13.597 1.00 96.00 177 ARG A CA 1
ATOM 1303 C C . ARG A 1 177 ? 6.304 8.150 -14.231 1.00 96.00 177 ARG A C 1
ATOM 1305 O O . ARG A 1 177 ? 7.512 8.379 -14.163 1.00 96.00 177 ARG A O 1
ATOM 1312 N N . LEU A 1 178 ? 5.789 7.118 -14.882 1.00 95.12 178 LEU A N 1
ATOM 1313 C CA . LEU A 1 178 ? 6.617 6.283 -15.741 1.00 95.12 178 LEU A CA 1
ATOM 1314 C C . LEU A 1 178 ? 7.240 7.145 -16.858 1.00 95.12 178 LEU A C 1
ATOM 1316 O O . LEU A 1 178 ? 6.602 8.078 -17.360 1.00 95.12 178 LEU A O 1
ATOM 1320 N N . ARG A 1 179 ? 8.508 6.897 -17.204 1.00 95.19 179 ARG A N 1
ATOM 1321 C CA . ARG A 1 179 ? 9.168 7.576 -18.331 1.00 95.19 179 ARG A CA 1
ATOM 1322 C C . ARG A 1 179 ? 8.493 7.176 -19.641 1.00 95.19 179 ARG A C 1
ATOM 1324 O O . ARG A 1 179 ? 8.045 6.044 -19.788 1.00 95.19 179 ARG A O 1
ATOM 1331 N N . ASP A 1 180 ? 8.464 8.098 -20.600 1.00 92.00 180 ASP A N 1
ATOM 1332 C CA . ASP A 1 180 ? 7.683 7.923 -21.834 1.00 92.00 180 ASP A CA 1
ATOM 1333 C C . ASP A 1 180 ? 8.165 6.714 -22.654 1.00 92.00 180 ASP A C 1
ATOM 1335 O O . ASP A 1 180 ? 7.340 5.990 -23.199 1.00 92.00 180 ASP A O 1
ATOM 1339 N N . ALA A 1 181 ? 9.475 6.433 -22.633 1.00 91.44 181 ALA A N 1
ATOM 1340 C CA . ALA A 1 181 ? 10.080 5.262 -23.274 1.00 91.44 181 ALA A CA 1
ATOM 1341 C C . ALA A 1 181 ? 9.529 3.916 -22.768 1.00 91.44 181 ALA A C 1
ATOM 1343 O O . ALA A 1 181 ? 9.519 2.953 -23.517 1.00 91.44 181 ALA A O 1
ATOM 1344 N N . PHE A 1 182 ? 9.062 3.852 -21.519 1.00 91.50 182 PHE A N 1
ATOM 1345 C CA . PHE A 1 182 ? 8.461 2.647 -20.937 1.00 91.50 182 PHE A CA 1
ATOM 1346 C C . PHE A 1 182 ? 6.932 2.682 -20.979 1.00 91.50 182 PHE A C 1
ATOM 1348 O O . PHE A 1 182 ? 6.276 1.651 -20.908 1.00 91.50 182 PHE A O 1
ATOM 1355 N N . ALA A 1 183 ? 6.345 3.877 -21.046 1.00 90.44 183 ALA A N 1
ATOM 1356 C CA . ALA A 1 183 ? 4.901 4.049 -21.036 1.00 90.44 183 ALA A CA 1
ATOM 1357 C C . ALA A 1 183 ? 4.250 3.858 -22.410 1.00 90.44 183 ALA A C 1
ATOM 1359 O O . ALA A 1 183 ? 3.037 3.670 -22.464 1.00 90.44 183 ALA A O 1
ATOM 1360 N N . ALA A 1 184 ? 5.016 3.960 -23.499 1.00 87.12 184 ALA A N 1
ATOM 1361 C CA . ALA A 1 184 ? 4.494 3.914 -24.862 1.00 87.12 184 ALA A CA 1
ATOM 1362 C C . ALA A 1 184 ? 3.746 2.607 -25.170 1.00 87.12 184 ALA A C 1
ATOM 1364 O O . ALA A 1 184 ? 2.672 2.664 -25.765 1.00 87.12 184 ALA A O 1
ATOM 1365 N N . ASP A 1 185 ? 4.264 1.482 -24.674 1.00 84.81 185 ASP A N 1
ATOM 1366 C CA . ASP A 1 185 ? 3.766 0.133 -24.976 1.00 84.81 185 ASP A CA 1
ATOM 1367 C C . ASP A 1 185 ? 2.722 -0.375 -23.968 1.00 84.81 185 ASP A C 1
ATOM 1369 O O . ASP A 1 185 ? 2.277 -1.521 -24.026 1.00 84.81 185 ASP A O 1
ATOM 1373 N N . LEU A 1 186 ? 2.325 0.473 -23.015 1.00 88.50 186 LEU A N 1
ATOM 1374 C CA . LEU A 1 186 ? 1.339 0.115 -22.006 1.00 88.50 186 LEU A CA 1
ATOM 1375 C C . LEU A 1 186 ? -0.096 0.260 -22.529 1.00 88.50 186 LEU A C 1
ATOM 1377 O O . LEU A 1 186 ? -0.399 1.264 -23.182 1.00 88.50 186 LEU A O 1
ATOM 1381 N N . PRO A 1 187 ? -1.013 -0.653 -22.143 1.00 87.56 187 PRO A N 1
ATOM 1382 C CA . PRO A 1 187 ? -2.449 -0.461 -22.332 1.00 87.56 187 PRO A CA 1
ATOM 1383 C C . PRO A 1 187 ? -2.919 0.890 -21.778 1.00 87.56 187 PRO A C 1
ATOM 1385 O O . PRO A 1 187 ? -2.411 1.349 -20.755 1.00 87.56 187 PRO A O 1
ATOM 1388 N N . ASP A 1 188 ? -3.892 1.529 -22.430 1.00 86.81 188 ASP A N 1
ATOM 1389 C CA . ASP A 1 188 ? -4.300 2.908 -22.121 1.00 86.81 188 ASP A CA 1
ATOM 1390 C C . ASP A 1 188 ? -4.734 3.129 -20.668 1.00 86.81 188 ASP A C 1
ATOM 1392 O O . ASP A 1 188 ? -4.384 4.150 -20.069 1.00 86.81 188 ASP A O 1
ATOM 1396 N N . ASP A 1 189 ? -5.455 2.171 -20.088 1.00 83.19 189 ASP A N 1
ATOM 1397 C CA . ASP A 1 189 ? -5.913 2.202 -18.699 1.00 83.19 189 ASP A CA 1
ATOM 1398 C C . ASP A 1 189 ? -4.729 2.162 -17.715 1.00 83.19 189 ASP A C 1
ATOM 1400 O O . ASP A 1 189 ? -4.610 3.015 -16.830 1.00 83.19 189 ASP A O 1
ATOM 1404 N N . VAL A 1 190 ? -3.791 1.236 -17.923 1.00 89.50 190 VAL A N 1
ATOM 1405 C CA . VAL A 1 190 ? -2.554 1.102 -17.137 1.00 89.50 190 VAL A CA 1
ATOM 1406 C C . VAL A 1 190 ? -1.654 2.325 -17.327 1.00 89.50 190 VAL A C 1
ATOM 1408 O O . VAL A 1 190 ? -1.134 2.896 -16.364 1.00 89.50 190 VAL A O 1
ATOM 1411 N N . ARG A 1 191 ? -1.500 2.782 -18.570 1.00 90.00 191 A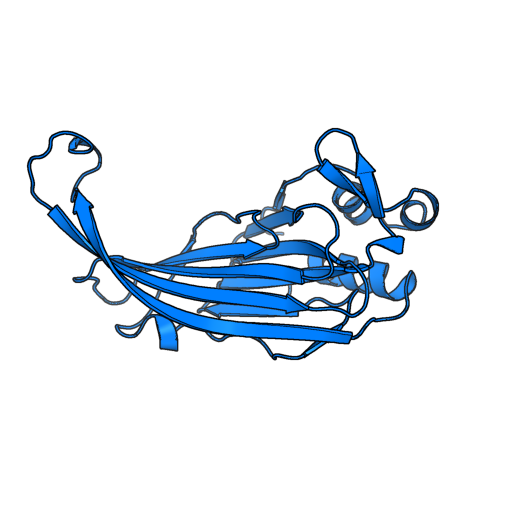RG A N 1
ATOM 1412 C CA . ARG A 1 191 ? -0.700 3.949 -18.936 1.00 90.00 191 ARG A CA 1
ATOM 1413 C C . ARG A 1 191 ? -1.225 5.206 -18.266 1.00 90.00 191 ARG A C 1
ATOM 1415 O O . ARG A 1 191 ? -0.433 5.975 -17.716 1.00 90.00 191 ARG A O 1
ATOM 1422 N N . ALA A 1 192 ? -2.539 5.424 -18.280 1.00 87.62 192 ALA A N 1
ATOM 1423 C CA . ALA A 1 192 ? -3.163 6.566 -17.624 1.00 87.62 192 ALA A CA 1
ATOM 1424 C C . ALA A 1 192 ? -2.847 6.575 -16.123 1.00 87.62 192 ALA A C 1
ATOM 1426 O O . ALA A 1 192 ? -2.422 7.608 -15.602 1.00 87.62 192 ALA A O 1
ATOM 1427 N N . LEU A 1 193 ? -2.945 5.424 -15.454 1.00 89.06 193 LEU A N 1
ATOM 1428 C CA . LEU A 1 193 ? -2.610 5.294 -14.036 1.00 89.06 193 LEU A CA 1
ATOM 1429 C C . LEU A 1 193 ? -1.132 5.547 -13.758 1.00 89.06 193 LEU A C 1
ATOM 1431 O O . LEU A 1 193 ? -0.811 6.240 -12.803 1.00 89.06 193 LEU A O 1
ATOM 1435 N N . LEU A 1 194 ? -0.209 5.046 -14.577 1.00 90.81 194 LEU A N 1
ATOM 1436 C CA . LEU A 1 194 ? 1.230 5.161 -14.306 1.00 90.81 194 LEU A CA 1
ATOM 1437 C C . LEU A 1 194 ? 1.843 6.492 -14.766 1.00 90.81 194 LEU A C 1
ATOM 1439 O O . LEU A 1 194 ? 2.877 6.910 -14.241 1.00 90.81 194 LEU A O 1
ATOM 1443 N N . THR A 1 195 ? 1.189 7.219 -15.672 1.00 90.00 195 THR A N 1
ATOM 1444 C CA . THR A 1 195 ? 1.689 8.503 -16.203 1.00 90.00 195 THR A CA 1
ATOM 1445 C C . THR A 1 195 ? 0.894 9.722 -15.743 1.00 90.00 195 THR A C 1
ATOM 1447 O O . THR A 1 195 ? 1.384 10.850 -15.835 1.00 90.00 195 THR A O 1
ATOM 1450 N N . ARG A 1 196 ? -0.317 9.537 -15.212 1.00 85.38 196 ARG A N 1
ATOM 1451 C CA . ARG A 1 196 ? -1.200 10.617 -14.748 1.00 85.38 196 ARG A CA 1
ATOM 1452 C C . ARG A 1 196 ? -1.736 10.303 -13.358 1.00 85.38 196 ARG A C 1
ATOM 1454 O O . ARG A 1 196 ? -1.509 9.216 -12.842 1.00 85.38 196 ARG A O 1
ATOM 1461 N N . GLN A 1 197 ? -2.419 11.288 -12.772 1.00 88.75 197 GLN A N 1
ATOM 1462 C CA . GLN A 1 197 ? -3.137 11.188 -11.497 1.00 88.75 197 GLN A CA 1
ATOM 1463 C C . GLN A 1 197 ? -2.264 10.782 -10.289 1.00 88.75 197 GLN A C 1
ATOM 1465 O O . GLN A 1 197 ? -1.135 10.305 -10.415 1.00 88.75 197 GLN A O 1
ATOM 1470 N N . ARG A 1 198 ? -2.775 11.048 -9.085 1.00 93.25 198 ARG A N 1
ATOM 1471 C CA . ARG A 1 198 ? -2.122 10.690 -7.813 1.00 93.25 198 ARG A CA 1
ATOM 1472 C C . ARG A 1 198 ? -2.889 9.604 -7.066 1.00 93.25 198 ARG A C 1
ATOM 1474 O O . ARG A 1 198 ? -2.274 8.803 -6.376 1.00 93.25 198 ARG A O 1
ATOM 1481 N N . THR A 1 199 ? -4.206 9.604 -7.201 1.00 95.06 199 THR A N 1
ATOM 1482 C CA . THR A 1 199 ? -5.139 8.705 -6.532 1.00 95.06 199 THR A CA 1
ATOM 1483 C C . THR A 1 199 ? -6.386 8.571 -7.396 1.00 95.06 199 THR A C 1
ATOM 1485 O O . THR A 1 199 ? -6.640 9.437 -8.240 1.00 95.06 199 THR A O 1
ATOM 1488 N N . GLY A 1 200 ? -7.147 7.507 -7.179 1.00 93.94 200 GLY A N 1
ATOM 1489 C CA . GLY A 1 200 ? -8.440 7.294 -7.797 1.00 93.94 200 GLY A CA 1
ATOM 1490 C C . GLY A 1 200 ? -9.175 6.126 -7.155 1.00 93.94 200 GLY A C 1
ATOM 1491 O O . GLY A 1 200 ? -8.695 5.494 -6.209 1.00 93.94 200 GLY A O 1
ATOM 1492 N N . ALA A 1 201 ? -10.353 5.854 -7.696 1.00 92.75 201 ALA A N 1
ATOM 1493 C CA . ALA A 1 201 ? -11.168 4.704 -7.359 1.00 92.75 201 ALA A CA 1
ATOM 1494 C C . ALA A 1 201 ? -11.684 4.063 -8.649 1.00 92.75 201 ALA A C 1
ATOM 1496 O O . ALA A 1 201 ? -11.845 4.745 -9.662 1.00 92.75 201 ALA A O 1
ATOM 1497 N N . VAL A 1 202 ? -11.904 2.757 -8.601 1.00 87.25 202 VAL A N 1
ATOM 1498 C CA . VAL A 1 202 ? -12.575 1.982 -9.637 1.00 87.25 202 VAL A CA 1
ATOM 1499 C C . VAL A 1 202 ? -13.746 1.287 -8.953 1.00 87.25 202 VAL A C 1
ATOM 1501 O O . VAL A 1 202 ? -13.550 0.539 -7.989 1.00 87.25 202 VAL A O 1
ATOM 1504 N N . ASP A 1 203 ? -14.949 1.607 -9.416 1.00 72.56 203 ASP A N 1
ATOM 1505 C CA . ASP A 1 203 ? -16.178 0.924 -9.021 1.00 72.56 203 ASP A CA 1
ATOM 1506 C C . ASP A 1 203 ? -16.164 -0.511 -9.583 1.00 72.56 203 ASP A C 1
ATOM 1508 O O . ASP A 1 203 ? -15.438 -0.782 -10.546 1.00 72.56 203 ASP A O 1
ATOM 1512 N N . PRO A 1 204 ? -16.883 -1.463 -8.968 1.00 59.66 204 PRO A N 1
ATOM 1513 C CA . PRO A 1 204 ? -16.782 -2.860 -9.356 1.00 59.66 204 PRO A CA 1
ATOM 1514 C C . PRO A 1 204 ? -17.310 -3.054 -10.785 1.00 59.66 204 PRO A C 1
ATOM 1516 O O . PRO A 1 204 ? -18.222 -2.347 -11.219 1.00 59.66 204 PRO A O 1
ATOM 1519 N N . ILE A 1 205 ? -16.708 -4.013 -11.497 1.00 51.00 205 ILE A N 1
ATOM 1520 C CA . ILE A 1 205 ? -17.250 -4.574 -12.746 1.00 51.00 205 ILE A CA 1
ATOM 1521 C C . ILE A 1 205 ? -18.433 -5.475 -12.396 1.00 51.00 205 ILE A C 1
ATOM 1523 O O . ILE A 1 205 ? -18.283 -6.263 -11.432 1.00 51.00 205 ILE A O 1
#

Secondary structure (DSSP, 8-state):
-PPPHHHHHHHHHHHHHSPPPEEEEEEEEEEEEEEEESSGGGTTSS---EEEEEEEEEEEEEEEEEEEEEEEEEEESS-EEEEEPSSPEEEEEEEEEEEEETTPPTT-EEEEEEETTEEPPPEEE---S-HHHHSEE--SEEETTSEEEEEEETTEEEEEEEEEGGGEEE-TTS-EEE-HHHHTTS-HHHHHHHHS-SEEEE---

Sequence (205 aa):
MDTHPLIDRIAAALAAIAAPEPIELRGGWSRSMRRTYRDASQAGSGAGPFADVVDVYWKGAVECAQPIAGIAFLQTRRSLHWVKSRPASLQLGVQVSLHAYADHSPGGATFSASLGESFLPGVPVTCGPELEAACAIGPAHTATGRAHRVAEIDGVAFIAVLIPGALLKTGRNHLWRLRDAFAADLPDDVRALLTRQRTGAVDPI

Radius of gyration: 18.25 Å; chains: 1; bounding box: 40×34×53 Å

pLDDT: mean 91.58, std 8.14, range [51.0, 98.56]

Foldseek 3Di:
DDDDVLQVQQLVLQVVQDDWFKKFKDWDKDKDKDKDAPDPVCVPVPDHDIFIKIKMKTKIKMATPAWKWKKKWKFFPWKIKIFTAFATDRIKIKMWMWMDTLPDDFFFIWIWIDINPHTDDIDTAGDDNDPVVQKDAWDRMDIASDWTFGIDGVRITITMHMHGNVQWDADPVSDIAGDCVSLVPRDPVSSCVRHDDGIDMDGDD